Protein AF-A0A383BWG7-F1 (afdb_monomer_lite)

Foldseek 3Di:
DPPPPPPVLVVLCVVCVVPDPDPVVVVCPPDVVLVVLLVVLVVVQVVVCVVVVNDQWQEEEEEQCQLPSNQVSSLVVVHQYEYEHQDVSSQVNNQVVCVVSVRPSYHYDYDDLLVAADPAATLEYEYAQHLLQDPNSLSSLLSNVVSYDVNHDYHYHHAALPPPCCQCQVVPQRDHRLSVDDQVVSQVCSCVVVVDPVVGGDGRHDHPVRVQVSQVVNPHHDD

Organism: NCBI:txid408172

pLDDT: mean 78.3, std 18.27, range [36.09, 98.69]

InterPro domains:
  IPR029063 S-adenosyl-L-methionine-dependent methyltransferase superfamily [G3DSA:3.40.50.150] (54-223)
  IPR029063 S-adenosyl-L-methionine-dependent methyltransferase superfamily [SSF53335] (42-222)

Structure (mmCIF, N/CA/C/O backbone):
data_AF-A0A383BWG7-F1
#
_entry.id   AF-A0A383BWG7-F1
#
loop_
_atom_site.group_PDB
_atom_site.id
_atom_site.type_symbol
_atom_site.label_atom_id
_atom_site.label_alt_id
_atom_site.label_comp_id
_atom_site.label_asym_id
_atom_site.label_entity_id
_atom_site.label_seq_id
_atom_site.pdbx_PDB_ins_code
_atom_site.Cartn_x
_atom_site.Cartn_y
_atom_site.Cartn_z
_atom_site.occupancy
_atom_site.B_iso_or_equiv
_atom_site.auth_seq_id
_atom_site.auth_comp_id
_atom_site.auth_asym_id
_atom_site.auth_atom_id
_atom_site.pdbx_PDB_model_num
ATOM 1 N N . MET A 1 1 ? -2.442 24.719 25.005 1.00 36.09 1 MET A N 1
ATOM 2 C CA . MET A 1 1 ? -1.978 23.341 24.707 1.00 36.09 1 MET A CA 1
ATOM 3 C C . MET A 1 1 ? -1.230 23.304 23.364 1.00 36.09 1 MET A C 1
ATOM 5 O O . MET A 1 1 ? -1.875 23.230 22.333 1.00 36.09 1 MET A O 1
ATOM 9 N N . LYS A 1 2 ? 0.111 23.436 23.339 1.00 37.50 2 LYS A N 1
ATOM 10 C CA . LYS A 1 2 ? 0.937 23.484 22.096 1.00 37.50 2 LYS A CA 1
ATOM 11 C C . LYS A 1 2 ? 2.344 22.842 22.240 1.00 37.50 2 LYS A C 1
ATOM 13 O O . LYS A 1 2 ? 3.263 23.196 21.513 1.00 37.50 2 LYS A O 1
ATOM 18 N N . LYS A 1 3 ? 2.557 21.920 23.194 1.00 39.31 3 LYS A N 1
ATOM 19 C CA . LYS A 1 3 ? 3.911 21.417 23.550 1.00 39.31 3 LYS A CA 1
ATOM 20 C C . LYS A 1 3 ? 4.270 19.987 23.096 1.00 39.31 3 LYS A C 1
ATOM 22 O O . LYS A 1 3 ? 5.421 19.611 23.260 1.00 39.31 3 LYS A O 1
ATOM 27 N N . LYS A 1 4 ? 3.358 19.197 22.508 1.00 43.12 4 LYS A N 1
ATOM 28 C CA . LYS A 1 4 ? 3.627 17.771 22.192 1.00 43.12 4 LYS A CA 1
ATOM 29 C C . LYS A 1 4 ? 4.193 17.471 20.790 1.00 43.12 4 LYS A C 1
ATOM 31 O O . LYS A 1 4 ? 4.730 16.387 20.610 1.00 43.12 4 LYS A O 1
ATOM 36 N N . SER A 1 5 ? 4.148 18.393 19.818 1.00 47.62 5 SER A N 1
ATOM 37 C CA . SER A 1 5 ? 4.574 18.079 18.434 1.00 47.62 5 SER A CA 1
ATOM 38 C C . SER A 1 5 ? 6.096 18.046 18.215 1.00 47.62 5 SER A C 1
ATOM 40 O O . SER A 1 5 ? 6.558 17.436 17.260 1.00 47.62 5 SER A O 1
ATOM 42 N N . LYS A 1 6 ? 6.891 18.674 19.094 1.00 47.81 6 LYS A N 1
ATOM 43 C CA . LYS A 1 6 ? 8.340 18.876 18.882 1.00 47.81 6 LYS A CA 1
ATOM 44 C C . LYS A 1 6 ? 9.227 17.686 19.273 1.00 47.81 6 LYS A C 1
ATOM 46 O O . LYS A 1 6 ? 10.408 17.675 18.941 1.00 47.81 6 LYS A O 1
ATOM 51 N N . THR A 1 7 ? 8.697 16.693 19.985 1.00 53.88 7 THR A N 1
ATOM 52 C CA . THR A 1 7 ? 9.517 15.609 20.556 1.00 53.88 7 THR A CA 1
ATOM 53 C C . THR A 1 7 ? 9.850 14.529 19.527 1.00 53.88 7 THR A C 1
ATOM 55 O O . THR A 1 7 ? 10.981 14.053 19.474 1.00 53.88 7 THR A O 1
ATOM 58 N N . TRP A 1 8 ? 8.903 14.181 18.657 1.00 48.25 8 TRP A N 1
ATOM 59 C CA . TRP A 1 8 ? 9.102 13.132 17.660 1.00 48.25 8 TRP A CA 1
ATOM 60 C C . TRP A 1 8 ? 9.851 13.605 16.436 1.00 48.25 8 TRP A C 1
ATOM 62 O O . TRP A 1 8 ? 10.677 12.857 15.951 1.00 48.25 8 TRP A O 1
ATOM 72 N N . GLU A 1 9 ? 9.665 14.846 15.983 1.00 55.94 9 GLU A N 1
ATOM 73 C CA . GLU A 1 9 ? 10.518 15.425 14.936 1.00 55.94 9 GLU A CA 1
ATOM 74 C C . GLU A 1 9 ? 11.994 15.371 15.337 1.00 55.94 9 GLU A C 1
ATOM 76 O O . GLU A 1 9 ? 12.837 15.036 14.512 1.00 55.94 9 GLU A O 1
ATOM 81 N N . LYS A 1 10 ? 12.292 15.600 16.623 1.00 58.81 10 LYS A N 1
ATOM 82 C CA . LYS A 1 10 ? 13.640 15.476 17.179 1.00 58.81 10 LYS A CA 1
ATOM 83 C C . LYS A 1 10 ? 14.117 14.020 17.239 1.00 58.81 10 LYS A C 1
ATOM 85 O O . LYS A 1 10 ? 15.207 13.738 16.763 1.00 58.81 10 LYS A O 1
ATOM 90 N N . ILE A 1 11 ? 13.301 13.083 17.736 1.00 56.28 11 ILE A N 1
ATOM 91 C CA . ILE A 1 11 ? 13.634 11.639 17.763 1.00 56.28 11 ILE A CA 1
ATOM 92 C C . ILE A 1 11 ? 13.799 11.072 16.345 1.00 56.28 11 ILE A C 1
ATOM 94 O O . ILE A 1 11 ? 14.678 10.253 16.094 1.00 56.28 11 ILE A O 1
ATOM 98 N N . LEU A 1 12 ? 12.965 11.518 15.411 1.00 53.44 12 LEU A N 1
ATOM 99 C CA . LEU A 1 12 ? 12.975 11.164 13.999 1.00 53.44 12 LEU A CA 1
ATOM 100 C C . LEU A 1 12 ? 14.230 11.723 13.338 1.00 53.44 12 LEU A C 1
ATOM 102 O O . LEU A 1 12 ? 14.954 10.964 12.712 1.00 53.44 12 LEU A O 1
ATOM 106 N N . GLN A 1 13 ? 14.556 12.999 13.563 1.00 57.31 13 GLN A N 1
ATOM 107 C CA . GLN A 1 13 ? 15.828 13.580 13.135 1.00 57.31 13 GLN A CA 1
ATOM 108 C C . GLN A 1 13 ? 17.017 12.827 13.737 1.00 57.31 13 GLN A C 1
ATOM 110 O O . GLN A 1 13 ? 17.932 12.489 13.002 1.00 57.31 13 GLN A O 1
ATOM 115 N N . GLU A 1 14 ? 17.008 12.485 15.025 1.00 60.72 14 GLU A N 1
ATOM 116 C CA . GLU A 1 14 ? 18.091 11.742 15.684 1.00 60.72 14 GLU A CA 1
ATOM 117 C C . GLU A 1 14 ? 18.221 10.287 15.201 1.00 60.72 14 GLU A C 1
ATOM 119 O O . GLU A 1 14 ? 19.334 9.766 15.136 1.00 60.72 14 GLU A O 1
ATOM 124 N N . ARG A 1 15 ? 17.118 9.606 14.866 1.00 56.16 15 ARG A N 1
ATOM 125 C CA . ARG A 1 15 ? 17.130 8.238 14.312 1.00 56.16 15 ARG A CA 1
ATOM 126 C C . ARG A 1 15 ? 17.542 8.233 12.839 1.00 56.16 15 ARG A C 1
ATOM 128 O O . ARG A 1 15 ? 18.419 7.455 12.468 1.00 56.16 15 ARG A O 1
ATOM 135 N N . ILE A 1 16 ? 16.997 9.156 12.044 1.00 51.59 16 ILE A N 1
ATOM 136 C CA . ILE A 1 16 ? 17.366 9.388 10.639 1.00 51.59 16 ILE A CA 1
ATOM 137 C C . ILE A 1 16 ? 18.846 9.784 10.540 1.00 51.59 16 ILE A C 1
ATOM 139 O O . ILE A 1 16 ? 19.574 9.220 9.724 1.00 51.59 16 ILE A O 1
ATOM 143 N N . ASN A 1 17 ? 19.326 10.683 11.407 1.00 55.69 17 ASN A N 1
ATOM 144 C CA . ASN A 1 17 ? 20.727 11.119 11.437 1.00 55.69 17 ASN A CA 1
ATOM 145 C C . ASN A 1 17 ? 21.697 10.002 11.834 1.00 55.69 17 ASN A C 1
ATOM 147 O O . ASN A 1 17 ? 22.843 10.037 11.395 1.00 55.69 17 ASN A O 1
ATOM 151 N N . ARG A 1 18 ? 21.258 9.016 12.628 1.00 53.78 18 ARG A N 1
ATOM 152 C CA . ARG A 1 18 ? 22.099 7.882 13.037 1.00 53.78 18 ARG A CA 1
ATOM 153 C C . ARG A 1 18 ? 22.248 6.791 11.971 1.00 53.78 18 ARG A C 1
ATOM 155 O O . ARG A 1 18 ? 23.271 6.121 11.980 1.00 53.78 18 ARG A O 1
ATOM 162 N N . HIS A 1 19 ? 21.279 6.615 11.066 1.00 44.28 19 HIS A N 1
ATOM 163 C CA . HIS A 1 19 ? 21.236 5.432 10.185 1.00 44.28 19 HIS A CA 1
ATOM 164 C C . HIS A 1 19 ? 21.184 5.734 8.680 1.00 44.28 19 HIS A C 1
ATOM 166 O O . HIS A 1 19 ? 21.441 4.842 7.877 1.00 44.28 19 HIS A O 1
ATOM 172 N N . THR A 1 20 ? 20.928 6.980 8.255 1.00 42.34 20 THR A N 1
ATOM 173 C CA . THR A 1 20 ? 20.859 7.316 6.820 1.00 42.34 20 THR A CA 1
ATOM 174 C C . THR A 1 20 ? 21.973 8.270 6.379 1.00 42.34 20 THR A C 1
ATOM 176 O O . THR A 1 20 ? 22.053 9.426 6.795 1.00 42.34 20 THR A O 1
ATOM 179 N N . LYS A 1 21 ? 22.827 7.808 5.451 1.00 40.53 21 LYS A N 1
ATOM 180 C CA . LYS A 1 21 ? 23.795 8.664 4.731 1.00 40.53 21 LYS A CA 1
ATOM 181 C C . LYS A 1 21 ? 23.122 9.600 3.711 1.00 40.53 21 LYS A C 1
ATOM 183 O O . LYS A 1 21 ? 23.771 10.501 3.192 1.00 40.53 21 LYS A O 1
ATOM 188 N N . SER A 1 22 ? 21.827 9.426 3.428 1.00 42.78 22 SER A N 1
ATOM 189 C CA . SER A 1 22 ? 21.125 10.148 2.362 1.00 42.78 22 SER A CA 1
ATOM 190 C C . SER A 1 22 ? 20.367 11.387 2.855 1.00 42.78 22 SER A C 1
ATOM 192 O O . SER A 1 22 ? 19.377 11.311 3.581 1.00 42.78 22 SER A O 1
ATOM 194 N N . THR A 1 23 ? 20.792 12.558 2.386 1.00 42.19 23 THR A N 1
ATOM 195 C CA . THR A 1 23 ? 20.115 13.857 2.549 1.00 42.19 23 THR A CA 1
ATOM 196 C C . THR A 1 23 ? 18.720 13.894 1.891 1.00 42.19 23 THR A C 1
ATOM 198 O O . THR A 1 23 ? 17.884 14.707 2.279 1.00 42.19 23 THR A O 1
ATOM 201 N N . SER A 1 24 ? 18.411 12.985 0.951 1.00 42.81 24 SER A N 1
ATOM 202 C CA . SER A 1 24 ? 17.120 12.961 0.237 1.00 42.81 24 SER A CA 1
ATOM 203 C C . SER A 1 24 ? 15.959 12.425 1.081 1.00 42.81 24 SER A C 1
ATOM 205 O O . SER A 1 24 ? 14.841 12.932 0.975 1.00 42.81 24 SER A O 1
ATOM 207 N N . LEU A 1 25 ? 16.220 11.460 1.970 1.00 48.41 25 LEU A N 1
ATOM 208 C CA . LEU A 1 25 ? 15.235 10.986 2.947 1.00 48.41 25 LEU A CA 1
ATOM 209 C C . LEU A 1 25 ? 14.967 12.064 4.002 1.00 48.41 25 LEU A C 1
ATOM 211 O O . LEU A 1 25 ? 13.820 12.312 4.334 1.00 48.41 25 LEU A O 1
ATOM 215 N N . ARG A 1 26 ? 15.991 12.802 4.446 1.00 49.41 26 ARG A N 1
ATOM 216 C CA . ARG A 1 26 ? 15.825 13.926 5.388 1.00 49.41 26 ARG A CA 1
ATOM 217 C C . ARG A 1 26 ? 14.886 15.023 4.870 1.00 49.41 26 ARG A C 1
ATOM 219 O O . ARG A 1 26 ? 14.034 15.493 5.620 1.00 49.41 26 ARG A O 1
ATOM 226 N N . ASN A 1 27 ? 15.005 15.399 3.596 1.00 44.25 27 ASN A N 1
ATOM 227 C CA . ASN A 1 27 ? 14.209 16.484 3.007 1.00 44.25 27 ASN A CA 1
ATOM 228 C C . ASN A 1 27 ? 12.796 16.046 2.582 1.00 44.25 27 ASN A C 1
ATOM 230 O O . ASN A 1 27 ? 11.865 16.842 2.665 1.00 44.25 27 ASN A O 1
ATOM 234 N N . ARG A 1 28 ? 12.592 14.773 2.207 1.00 49.09 28 ARG A N 1
ATOM 235 C CA . ARG A 1 28 ? 11.256 14.220 1.899 1.00 49.09 28 ARG A CA 1
ATOM 236 C C . ARG A 1 28 ? 10.299 14.193 3.102 1.00 49.09 28 ARG A C 1
ATOM 238 O O . ARG A 1 28 ? 9.105 14.025 2.910 1.00 49.09 28 ARG A O 1
ATOM 245 N N . TYR A 1 29 ? 10.787 14.355 4.331 1.00 52.41 29 TYR A N 1
ATOM 246 C CA . TYR A 1 29 ? 9.986 14.202 5.555 1.00 52.41 29 TYR A CA 1
ATOM 247 C C . TYR A 1 29 ? 9.518 15.524 6.179 1.00 52.41 29 TYR A C 1
ATOM 249 O O . TYR A 1 29 ? 8.689 15.518 7.093 1.00 52.41 29 TYR A O 1
ATOM 257 N N . GLN A 1 30 ? 10.035 16.663 5.715 1.00 52.06 30 GLN A N 1
ATOM 258 C CA . GLN A 1 30 ? 9.688 17.975 6.256 1.00 52.06 30 GLN A CA 1
ATOM 259 C C . GLN A 1 30 ? 8.263 18.365 5.816 1.00 52.06 30 GLN A C 1
ATOM 261 O O . GLN A 1 30 ? 7.995 18.435 4.625 1.00 52.06 30 GLN A O 1
ATOM 266 N N . ALA A 1 31 ? 7.361 18.562 6.788 1.00 49.84 31 ALA A N 1
ATOM 267 C CA . ALA A 1 31 ? 6.016 19.180 6.789 1.00 49.84 31 ALA A CA 1
ATOM 268 C C . ALA A 1 31 ? 5.102 19.141 5.529 1.00 49.84 31 ALA A C 1
ATOM 270 O O . ALA A 1 31 ? 3.929 18.776 5.650 1.00 49.84 31 ALA A O 1
ATOM 271 N N . ASP A 1 32 ? 5.583 19.501 4.340 1.00 48.25 32 ASP A N 1
ATOM 272 C CA . ASP A 1 32 ? 4.817 19.542 3.086 1.00 48.25 32 ASP A CA 1
ATOM 273 C C . ASP A 1 32 ? 4.360 18.158 2.618 1.00 48.25 32 ASP A C 1
ATOM 275 O O . ASP A 1 32 ? 3.233 18.004 2.134 1.00 48.25 32 ASP A O 1
ATOM 279 N N . PHE A 1 33 ? 5.182 17.123 2.823 1.00 51.56 33 PHE A N 1
ATOM 280 C CA . PHE A 1 33 ? 4.788 15.748 2.507 1.00 51.56 33 PHE A CA 1
ATOM 281 C C . PHE A 1 33 ? 3.632 15.258 3.381 1.00 51.56 33 PHE A C 1
ATOM 283 O O . PHE A 1 33 ? 2.772 14.557 2.867 1.00 51.56 33 PHE A O 1
ATOM 290 N N . ARG A 1 34 ? 3.523 15.691 4.649 1.00 58.91 34 ARG A N 1
ATOM 291 C CA . ARG A 1 34 ? 2.389 15.311 5.515 1.00 58.91 34 ARG A CA 1
ATOM 292 C C . ARG A 1 34 ? 1.077 15.908 5.024 1.00 58.91 34 ARG A C 1
ATOM 294 O O . ARG A 1 34 ? 0.076 15.203 4.958 1.00 58.91 34 ARG A O 1
ATOM 301 N N . LYS A 1 35 ? 1.067 17.194 4.645 1.00 63.25 35 LYS A N 1
ATOM 302 C CA . LYS A 1 35 ? -0.141 17.822 4.077 1.00 63.25 35 LYS A CA 1
ATOM 303 C C . LYS A 1 35 ? -0.569 17.108 2.796 1.00 63.25 35 LYS A C 1
ATOM 305 O O . LYS A 1 35 ? -1.742 16.774 2.651 1.00 63.25 35 LYS A O 1
ATOM 310 N N . ARG A 1 36 ? 0.383 16.815 1.903 1.00 66.12 36 ARG A N 1
ATOM 311 C CA . ARG A 1 36 ? 0.114 16.058 0.670 1.00 66.12 36 ARG A CA 1
ATOM 312 C C . ARG A 1 36 ? -0.331 14.624 0.954 1.00 66.12 36 ARG A C 1
ATOM 314 O O . ARG A 1 36 ? -1.252 14.157 0.300 1.00 66.12 36 ARG A O 1
ATOM 321 N N . GLY A 1 37 ? 0.270 13.954 1.933 1.00 72.06 37 GLY A N 1
ATOM 322 C CA . GLY A 1 37 ? -0.050 12.587 2.336 1.00 72.06 37 GLY A CA 1
ATOM 323 C C . GLY A 1 37 ? -1.458 12.460 2.910 1.00 72.06 37 GLY A C 1
ATOM 324 O O . GLY A 1 37 ? -2.196 11.573 2.502 1.00 72.06 37 GLY A O 1
ATOM 325 N N . VAL A 1 38 ? -1.878 13.395 3.768 1.00 73.50 38 VAL A N 1
ATOM 326 C CA . VAL A 1 38 ? -3.254 13.452 4.296 1.00 73.50 38 VAL A CA 1
ATOM 327 C C . VAL A 1 38 ? -4.265 13.688 3.173 1.00 73.50 38 VAL A C 1
ATOM 329 O O . VAL A 1 38 ? -5.283 13.002 3.107 1.00 73.50 38 VAL A O 1
ATOM 332 N N . VAL A 1 39 ? -3.977 14.617 2.255 1.00 83.62 39 VAL A N 1
ATOM 333 C CA . VAL A 1 39 ? -4.838 14.863 1.086 1.00 83.62 39 VAL A CA 1
ATOM 334 C C . VAL A 1 39 ? -4.890 13.632 0.174 1.00 83.62 39 VAL A C 1
ATOM 336 O O . VAL A 1 39 ? -5.976 13.248 -0.251 1.00 83.62 39 VAL A O 1
ATOM 339 N N . LYS A 1 40 ? -3.752 12.973 -0.082 1.00 85.12 40 LYS A N 1
ATOM 340 C CA . LYS A 1 40 ? -3.680 11.725 -0.861 1.00 85.12 40 LYS A CA 1
ATOM 341 C C . LYS A 1 40 ? -4.500 10.623 -0.188 1.00 85.12 40 LYS A C 1
ATOM 343 O O . LYS A 1 40 ? -5.305 9.993 -0.862 1.00 85.12 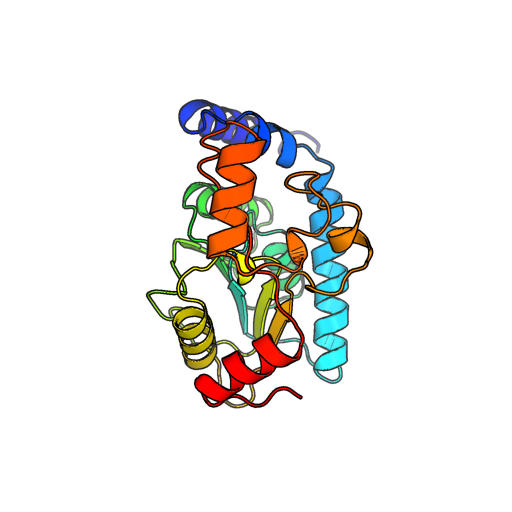40 LYS A O 1
ATOM 348 N N . GLY A 1 41 ? -4.357 10.447 1.127 1.00 85.94 41 GLY A N 1
ATOM 349 C CA . GLY A 1 41 ? -5.134 9.503 1.931 1.00 85.94 41 GLY A CA 1
ATOM 350 C C . GLY A 1 41 ? -6.635 9.728 1.795 1.00 85.94 41 GLY A C 1
ATOM 351 O O . GLY A 1 41 ? -7.354 8.790 1.464 1.00 85.94 41 GLY A O 1
ATOM 352 N N . LYS A 1 42 ? -7.090 10.980 1.929 1.00 90.44 42 LYS A N 1
ATOM 353 C CA . LYS A 1 42 ? -8.494 11.347 1.710 1.00 90.44 42 LYS A CA 1
ATOM 354 C C . LYS A 1 42 ? -8.972 11.022 0.296 1.00 90.44 42 LYS A C 1
ATOM 356 O O . LYS A 1 42 ? -9.974 10.341 0.134 1.00 90.44 42 LYS A O 1
ATOM 361 N N . LEU A 1 43 ? -8.257 11.491 -0.726 1.00 90.50 43 LEU A N 1
ATOM 362 C CA . LEU A 1 43 ? -8.663 11.306 -2.123 1.00 90.50 43 LEU A CA 1
ATOM 363 C C . LEU A 1 43 ? -8.719 9.827 -2.517 1.00 90.50 43 LEU A C 1
ATOM 365 O O . LEU A 1 43 ? -9.631 9.411 -3.231 1.00 90.50 43 LEU A O 1
ATOM 369 N N . LEU A 1 44 ? -7.749 9.035 -2.058 1.00 91.19 44 LEU A N 1
ATOM 370 C CA . LEU A 1 44 ? -7.741 7.597 -2.293 1.00 91.19 44 LEU A CA 1
ATOM 371 C C . LEU A 1 44 ? -8.875 6.916 -1.532 1.00 91.19 44 LEU A C 1
ATOM 373 O O . LEU A 1 44 ? -9.575 6.109 -2.130 1.00 91.19 44 LEU A O 1
ATOM 377 N N . TYR A 1 45 ? -9.115 7.278 -0.273 1.00 91.62 45 TYR A N 1
ATOM 378 C CA . TYR A 1 45 ? -10.244 6.763 0.498 1.00 91.62 45 TYR A CA 1
ATOM 379 C C . TYR A 1 45 ? -11.590 7.039 -0.190 1.00 91.62 45 TYR A C 1
ATOM 381 O O . TYR A 1 45 ? -12.371 6.112 -0.399 1.00 91.62 45 TYR A O 1
ATOM 389 N N . ASP A 1 46 ? -11.827 8.281 -0.621 1.00 91.25 46 ASP A N 1
ATOM 390 C CA . ASP A 1 46 ? -13.053 8.683 -1.322 1.00 91.25 46 ASP A CA 1
ATOM 391 C C . ASP A 1 46 ? -13.219 7.896 -2.634 1.00 91.25 46 ASP A C 1
ATOM 393 O O . ASP A 1 46 ? -14.308 7.415 -2.960 1.00 91.25 46 ASP A O 1
ATOM 397 N N . ARG A 1 47 ? -12.122 7.707 -3.383 1.00 90.12 47 ARG A N 1
ATOM 398 C CA . ARG A 1 47 ? -12.118 6.913 -4.618 1.00 90.12 47 ARG A CA 1
ATOM 399 C C . ARG A 1 47 ? -12.426 5.443 -4.353 1.00 90.12 47 ARG A C 1
ATOM 401 O O . ARG A 1 47 ? -13.210 4.860 -5.095 1.00 90.12 47 ARG A O 1
ATOM 408 N N . VAL A 1 48 ? -11.839 4.862 -3.310 1.00 87.44 48 VAL A N 1
ATOM 409 C CA . VAL A 1 48 ? -12.081 3.474 -2.904 1.00 87.44 48 VAL A CA 1
ATOM 410 C C . VAL A 1 48 ? -13.537 3.279 -2.521 1.00 87.44 48 VAL A C 1
ATOM 412 O O . VAL A 1 48 ? -14.191 2.422 -3.104 1.00 87.44 48 VAL A O 1
ATOM 415 N N . CYS A 1 49 ? -14.078 4.119 -1.637 1.00 89.06 49 CYS A N 1
ATOM 416 C CA . CYS A 1 49 ? -15.482 4.034 -1.240 1.00 89.06 49 CYS A CA 1
ATOM 417 C C . CYS A 1 49 ? -16.402 4.136 -2.461 1.00 89.06 49 CYS A C 1
ATOM 419 O O . CYS A 1 49 ? -17.324 3.341 -2.603 1.00 89.06 49 CYS A O 1
ATOM 421 N N . LYS A 1 50 ? -16.119 5.050 -3.400 1.00 89.12 50 LYS A N 1
ATOM 422 C CA . LYS A 1 50 ? -16.889 5.167 -4.646 1.00 89.12 50 LYS A CA 1
ATOM 423 C C . LYS A 1 50 ? -16.809 3.904 -5.511 1.00 89.12 50 LYS A C 1
ATOM 425 O O . LYS A 1 50 ? -17.832 3.463 -6.025 1.00 89.12 50 LYS A O 1
ATOM 430 N N . CYS A 1 51 ? -15.619 3.325 -5.678 1.00 84.25 51 CYS A N 1
ATOM 431 C CA . CYS A 1 51 ? -15.427 2.086 -6.438 1.00 84.25 51 CYS A CA 1
ATOM 432 C C . CYS A 1 51 ? -16.119 0.879 -5.786 1.00 84.25 51 CYS A C 1
ATOM 434 O O . CYS A 1 51 ? -16.553 -0.017 -6.499 1.00 84.25 51 CYS A O 1
ATOM 436 N N . LEU A 1 52 ? -16.261 0.882 -4.460 1.00 85.75 52 LEU A N 1
ATOM 437 C CA . LEU A 1 52 ? -16.945 -0.157 -3.688 1.00 85.75 52 LEU A CA 1
ATOM 438 C C . LEU A 1 52 ? -18.446 0.129 -3.484 1.00 85.75 52 LEU A C 1
ATOM 440 O O . LEU A 1 52 ? -19.057 -0.416 -2.570 1.00 85.75 52 LEU A O 1
ATOM 444 N N . GLY A 1 53 ? -19.058 1.011 -4.285 1.00 87.69 53 GLY A N 1
ATOM 445 C CA . GLY A 1 53 ? -20.496 1.302 -4.190 1.00 87.69 53 GLY A CA 1
ATOM 446 C C . GLY A 1 53 ? -20.913 2.016 -2.897 1.00 87.69 53 GLY A C 1
ATOM 447 O O . GLY A 1 53 ? -22.036 1.853 -2.433 1.00 87.69 53 GLY A O 1
ATOM 448 N N . GLY A 1 54 ? -20.008 2.789 -2.295 1.00 85.62 54 GLY A N 1
ATOM 449 C CA . GLY A 1 54 ? -20.209 3.484 -1.021 1.00 85.62 54 GLY A CA 1
ATOM 450 C C . GLY A 1 54 ? -19.851 2.653 0.212 1.00 85.62 54 GLY A C 1
ATOM 451 O O . GLY A 1 54 ? -19.943 3.163 1.327 1.00 85.62 54 GLY A O 1
ATOM 452 N N . VAL A 1 55 ? -19.422 1.399 0.038 1.00 85.62 55 VAL A N 1
ATOM 453 C CA . VAL A 1 55 ? -19.037 0.527 1.152 1.00 85.62 55 VAL A CA 1
ATOM 454 C C . VAL A 1 55 ? -17.654 0.905 1.680 1.00 85.62 55 VAL A C 1
ATOM 456 O O . VAL A 1 55 ? -16.679 0.990 0.932 1.00 85.62 55 VAL A O 1
ATOM 459 N N . ILE A 1 56 ? -17.570 1.097 2.998 1.00 89.62 56 ILE A N 1
ATOM 460 C CA . ILE A 1 56 ? -16.308 1.296 3.711 1.00 89.62 56 ILE A CA 1
ATOM 461 C C . ILE A 1 56 ? -15.669 -0.081 3.950 1.00 89.62 56 ILE A C 1
ATOM 463 O O . ILE A 1 56 ? -16.336 -0.969 4.494 1.00 89.62 56 ILE A O 1
ATOM 467 N N . PRO A 1 57 ? -14.396 -0.294 3.568 1.00 90.50 57 PRO A N 1
ATOM 468 C CA . PRO A 1 57 ? -13.716 -1.554 3.842 1.00 90.50 57 PRO A CA 1
ATOM 469 C C . PRO A 1 57 ? -13.574 -1.776 5.352 1.00 90.50 57 PRO A C 1
ATOM 471 O O . PRO A 1 57 ? -13.310 -0.839 6.099 1.00 90.50 57 PRO A O 1
ATOM 474 N N . LYS A 1 58 ? -13.729 -3.023 5.807 1.00 93.44 58 LYS A N 1
ATOM 475 C CA . LYS A 1 58 ? -13.607 -3.374 7.233 1.00 93.44 58 LYS A CA 1
ATOM 476 C C . LYS A 1 58 ? -12.149 -3.551 7.640 1.00 93.44 58 LYS A C 1
ATOM 478 O O . LYS A 1 58 ? -11.714 -2.995 8.644 1.00 93.44 58 LYS A O 1
ATOM 483 N N . GLU A 1 59 ? -11.403 -4.304 6.836 1.00 97.25 59 GLU A N 1
ATOM 484 C CA . GLU A 1 59 ? -9.974 -4.550 7.014 1.00 97.25 59 GLU A CA 1
ATOM 485 C C . GLU A 1 59 ? -9.201 -4.090 5.787 1.00 97.25 59 GLU A C 1
ATOM 487 O O . GLU A 1 59 ? -9.506 -4.501 4.658 1.00 97.25 59 GLU A O 1
ATOM 492 N N . PHE A 1 60 ? -8.183 -3.276 6.038 1.00 97.69 60 PHE A N 1
ATOM 493 C CA . PHE A 1 60 ? -7.359 -2.619 5.042 1.00 97.69 60 PHE A CA 1
ATOM 494 C C . PHE A 1 60 ? -5.885 -3.000 5.194 1.00 97.69 60 PHE A C 1
ATOM 496 O O . PHE A 1 60 ? -5.333 -2.964 6.295 1.00 97.69 60 PHE A O 1
ATOM 503 N N . LEU A 1 61 ? -5.247 -3.339 4.075 1.00 98.50 61 LEU A N 1
ATOM 504 C CA . LEU A 1 61 ? -3.801 -3.508 3.966 1.00 98.50 61 LEU A CA 1
ATOM 505 C C . LEU A 1 61 ? -3.228 -2.483 2.985 1.00 98.50 61 LEU A C 1
ATOM 507 O O . LEU A 1 61 ? -3.633 -2.451 1.824 1.00 98.50 61 LEU A O 1
ATOM 511 N N . GLU A 1 62 ? -2.239 -1.710 3.420 1.00 98.12 62 GLU A N 1
ATOM 512 C CA . GLU A 1 62 ? -1.412 -0.884 2.537 1.00 98.12 62 GLU A CA 1
ATOM 513 C C . GLU A 1 62 ? -0.039 -1.538 2.343 1.00 98.12 62 GLU A C 1
ATOM 515 O O . GLU A 1 62 ? 0.688 -1.773 3.310 1.00 98.12 62 GLU A O 1
ATOM 520 N N . VAL A 1 63 ? 0.316 -1.824 1.092 1.00 97.94 63 VAL A N 1
ATOM 521 C CA . VAL A 1 63 ? 1.601 -2.401 0.685 1.00 97.94 63 VAL A CA 1
ATOM 522 C C . VAL A 1 63 ? 2.551 -1.290 0.251 1.00 97.94 63 VAL A C 1
ATOM 524 O O . VAL A 1 63 ? 2.233 -0.538 -0.667 1.00 97.94 63 VAL A O 1
ATOM 527 N N . GLY A 1 64 ? 3.716 -1.209 0.899 1.00 94.75 64 GLY A N 1
ATOM 528 C CA . GLY A 1 64 ? 4.660 -0.098 0.747 1.00 94.75 64 GLY A CA 1
ATOM 529 C C . GLY A 1 64 ? 4.118 1.185 1.376 1.00 94.75 64 GLY A C 1
ATOM 530 O O . GLY A 1 64 ? 4.040 2.227 0.730 1.00 94.75 64 GLY A O 1
ATOM 531 N N . CYS A 1 65 ? 3.682 1.093 2.635 1.00 93.75 65 CYS A N 1
ATOM 532 C CA . CYS A 1 65 ? 2.962 2.166 3.321 1.00 93.75 65 CYS A CA 1
ATOM 533 C C . CYS A 1 65 ? 3.816 3.403 3.647 1.00 93.75 65 CYS A C 1
ATOM 535 O O . CYS A 1 65 ? 3.285 4.425 4.102 1.00 93.75 65 CYS A O 1
ATOM 537 N N . GLY A 1 66 ? 5.143 3.326 3.493 1.00 89.00 66 GLY A N 1
ATOM 538 C CA . GLY A 1 66 ? 6.047 4.391 3.893 1.00 89.00 66 GLY A CA 1
ATOM 539 C C . GLY A 1 66 ? 5.830 4.768 5.360 1.00 89.00 66 GLY A C 1
ATOM 540 O O . GLY A 1 66 ? 5.757 3.921 6.246 1.00 89.00 66 GLY A O 1
ATOM 541 N N . ILE A 1 67 ? 5.659 6.065 5.620 1.00 86.50 67 ILE A N 1
ATOM 542 C CA . ILE A 1 67 ? 5.388 6.590 6.968 1.00 86.50 67 ILE A CA 1
ATOM 543 C C . ILE A 1 67 ? 3.915 6.527 7.388 1.00 86.50 67 ILE A C 1
ATOM 545 O O . ILE A 1 67 ? 3.564 7.082 8.433 1.00 86.50 67 ILE A O 1
ATOM 549 N N . GLY A 1 68 ? 3.044 5.927 6.573 1.00 91.81 68 GLY A N 1
ATOM 550 C CA . GLY A 1 68 ? 1.672 5.602 6.945 1.00 91.81 68 GLY A CA 1
ATOM 551 C C . GLY A 1 68 ? 0.643 6.721 6.812 1.00 91.81 68 GLY A C 1
ATOM 552 O O . GLY A 1 68 ? -0.322 6.729 7.568 1.00 91.81 68 GLY A O 1
ATOM 553 N N . ASP A 1 69 ? 0.815 7.682 5.898 1.00 90.62 69 ASP A N 1
ATOM 554 C CA . ASP A 1 69 ? -0.169 8.764 5.715 1.00 90.62 69 ASP A CA 1
ATOM 555 C C . ASP A 1 69 ? -1.559 8.248 5.300 1.00 90.62 69 ASP A C 1
ATOM 557 O O . ASP A 1 69 ? -2.569 8.693 5.849 1.00 90.62 69 ASP A O 1
ATOM 561 N N . ILE A 1 70 ? -1.608 7.288 4.371 1.00 93.38 70 ILE A N 1
ATOM 562 C CA . ILE A 1 70 ? -2.855 6.663 3.910 1.00 93.38 70 ILE A CA 1
ATOM 563 C C . ILE A 1 70 ? -3.403 5.746 5.009 1.00 93.38 70 ILE A C 1
ATOM 565 O O . ILE A 1 70 ? -4.557 5.909 5.406 1.00 93.38 70 ILE A O 1
ATOM 569 N N . CYS A 1 71 ? -2.569 4.870 5.580 1.00 96.12 71 CYS A N 1
ATOM 570 C CA . CYS A 1 71 ? -2.913 4.060 6.752 1.00 96.12 71 CYS A CA 1
ATOM 571 C C . CYS A 1 71 ? -3.581 4.855 7.890 1.00 96.12 71 CYS A C 1
ATOM 573 O O . CYS A 1 71 ? -4.629 4.460 8.398 1.00 96.12 71 CYS A O 1
ATOM 575 N N . ILE A 1 72 ? -2.996 5.989 8.292 1.00 95.12 72 ILE A N 1
ATOM 576 C CA . ILE A 1 72 ? -3.540 6.846 9.357 1.00 95.12 72 ILE A CA 1
ATOM 577 C C . ILE A 1 72 ? -4.903 7.409 8.959 1.00 95.12 72 ILE A C 1
ATOM 579 O O . ILE A 1 72 ? -5.794 7.485 9.805 1.00 95.12 72 ILE A O 1
ATOM 583 N N . TRP A 1 73 ? -5.084 7.798 7.694 1.00 95.19 73 TRP A N 1
ATOM 584 C CA . TRP A 1 73 ? -6.377 8.281 7.218 1.00 95.19 73 TRP A CA 1
ATOM 585 C C . TRP A 1 73 ? -7.457 7.201 7.324 1.00 95.19 73 TRP A C 1
ATOM 587 O O . TRP A 1 73 ? -8.496 7.457 7.928 1.00 95.19 73 TRP A O 1
ATOM 597 N N . PHE A 1 74 ? -7.200 5.997 6.803 1.00 96.00 74 PHE A N 1
ATOM 598 C CA . PHE A 1 74 ? -8.136 4.867 6.865 1.00 96.00 74 PHE A CA 1
ATOM 599 C C . PHE A 1 74 ? -8.470 4.482 8.310 1.00 96.00 74 PHE A C 1
ATOM 601 O O . PHE A 1 74 ? -9.642 4.342 8.661 1.00 96.00 74 PHE A O 1
ATOM 608 N N . ALA A 1 75 ? -7.464 4.414 9.181 1.00 97.00 75 ALA A N 1
ATOM 609 C CA . ALA A 1 75 ? -7.674 4.126 10.592 1.00 97.00 75 ALA A CA 1
ATOM 610 C C . ALA A 1 75 ? -8.537 5.192 11.291 1.00 97.00 75 ALA A C 1
ATOM 612 O O . ALA A 1 75 ? -9.403 4.842 12.092 1.00 97.00 75 ALA A O 1
ATOM 613 N N . LYS A 1 76 ? -8.381 6.480 10.949 1.00 95.25 76 LYS A N 1
ATOM 614 C CA . LYS A 1 76 ? -9.250 7.563 11.451 1.00 95.25 76 LYS A CA 1
ATOM 615 C C . LYS A 1 76 ? -10.710 7.438 11.001 1.00 95.25 76 LYS A C 1
ATOM 617 O O . LYS A 1 76 ? -11.575 7.997 11.664 1.00 95.25 76 LYS A O 1
ATOM 622 N N . GLN A 1 77 ? -10.986 6.703 9.922 1.00 95.00 77 GLN A N 1
ATOM 623 C CA . GLN A 1 77 ? -12.349 6.372 9.482 1.00 95.00 77 GLN A CA 1
ATOM 624 C C . GLN A 1 77 ? -12.906 5.100 10.150 1.00 95.00 77 GLN A C 1
ATOM 626 O O . GLN A 1 77 ? -13.998 4.658 9.809 1.00 95.00 77 GLN A O 1
ATOM 631 N N . GLY A 1 78 ? -12.175 4.498 11.097 1.00 95.62 78 GLY A N 1
ATOM 632 C CA . GLY A 1 78 ? -12.607 3.306 11.835 1.00 95.62 78 GLY A CA 1
ATOM 633 C C . GLY A 1 78 ? -12.243 1.972 11.178 1.00 95.62 78 GLY A C 1
ATOM 634 O O . GLY A 1 78 ? -12.675 0.928 11.656 1.00 95.62 78 GLY A O 1
ATOM 635 N N . VAL A 1 79 ? -11.433 1.979 10.116 1.00 96.88 79 VAL A N 1
ATOM 636 C CA . VAL A 1 79 ? -11.015 0.762 9.397 1.00 96.88 79 VAL A CA 1
ATOM 637 C C . VAL A 1 79 ? -9.885 0.041 10.147 1.00 96.88 79 VAL A C 1
ATOM 639 O O . VAL A 1 79 ? -8.919 0.694 10.547 1.00 96.88 79 VAL A O 1
ATOM 642 N N . ASP A 1 80 ? -9.953 -1.287 10.321 1.00 98.19 80 ASP A N 1
ATOM 643 C CA . ASP A 1 80 ? -8.833 -2.081 10.869 1.00 98.19 80 ASP A CA 1
ATOM 644 C C . ASP A 1 80 ? -7.701 -2.137 9.842 1.00 98.19 80 ASP A C 1
ATOM 646 O O . ASP A 1 80 ? -7.825 -2.756 8.786 1.00 98.19 80 ASP A O 1
ATOM 650 N N . THR A 1 81 ? -6.606 -1.443 10.129 1.00 98.50 81 THR A N 1
ATOM 651 C CA . THR A 1 81 ? -5.582 -1.112 9.143 1.00 98.50 81 THR A CA 1
ATOM 652 C C . THR A 1 81 ? -4.237 -1.731 9.495 1.00 98.50 81 THR A C 1
ATOM 654 O O . THR A 1 81 ? -3.718 -1.548 10.597 1.00 98.50 81 THR A O 1
ATOM 657 N N . LEU A 1 82 ? -3.615 -2.393 8.520 1.00 98.69 82 LEU A N 1
ATOM 658 C CA . LEU A 1 82 ? -2.207 -2.769 8.557 1.00 98.69 82 LEU A CA 1
ATOM 659 C C . LEU A 1 82 ? -1.447 -2.064 7.427 1.00 98.69 82 LEU A C 1
ATOM 661 O O . LEU A 1 82 ? -1.795 -2.213 6.261 1.00 98.69 82 LEU A O 1
ATOM 665 N N . GLY A 1 83 ? -0.374 -1.354 7.765 1.00 98.44 83 GLY A N 1
ATOM 666 C CA . GLY A 1 83 ? 0.633 -0.920 6.798 1.00 98.44 83 GLY A CA 1
ATOM 667 C C . GLY A 1 83 ? 1.828 -1.866 6.804 1.00 98.44 83 GLY A C 1
ATOM 668 O O . GLY A 1 83 ? 2.348 -2.185 7.876 1.00 98.44 83 GLY A O 1
ATOM 669 N N . ILE A 1 84 ? 2.272 -2.311 5.631 1.00 98.50 84 ILE A N 1
ATOM 670 C CA . ILE A 1 84 ? 3.522 -3.061 5.485 1.00 98.50 84 ILE A CA 1
ATOM 671 C C . ILE A 1 84 ? 4.525 -2.307 4.621 1.00 98.50 84 ILE A C 1
ATOM 673 O O . ILE A 1 84 ? 4.153 -1.664 3.640 1.00 98.50 84 ILE A O 1
ATOM 677 N N . ASP A 1 85 ? 5.803 -2.415 4.962 1.00 95.62 85 ASP A N 1
ATOM 678 C CA . ASP A 1 85 ? 6.899 -1.882 4.155 1.00 95.62 85 ASP A CA 1
ATOM 679 C C . ASP A 1 85 ? 8.143 -2.768 4.306 1.00 95.62 85 ASP A C 1
ATOM 681 O O . ASP A 1 85 ? 8.305 -3.435 5.330 1.00 95.62 85 ASP A O 1
ATOM 685 N N . ILE A 1 86 ? 9.018 -2.776 3.299 1.00 91.12 86 ILE A N 1
ATOM 686 C CA . ILE A 1 86 ? 10.307 -3.486 3.336 1.00 91.12 86 ILE A CA 1
ATOM 687 C C . ILE A 1 86 ? 11.380 -2.679 4.085 1.00 91.12 86 ILE A C 1
ATOM 689 O O . ILE A 1 86 ? 12.418 -3.212 4.463 1.00 91.12 86 ILE A O 1
ATOM 693 N N . VAL A 1 87 ? 11.151 -1.383 4.312 1.00 83.44 87 VAL A N 1
ATOM 694 C CA . VAL A 1 87 ? 12.082 -0.509 5.030 1.00 83.44 87 VAL A CA 1
ATOM 695 C C . VAL A 1 87 ? 11.680 -0.432 6.506 1.00 83.44 87 VAL A C 1
ATOM 697 O O . VAL A 1 87 ? 10.702 0.219 6.873 1.00 83.44 87 VAL A O 1
ATOM 700 N N . GLN A 1 88 ? 12.442 -1.076 7.392 1.00 88.25 88 GLN A N 1
ATOM 701 C CA . GLN A 1 88 ? 12.143 -1.113 8.833 1.00 88.25 88 GLN A CA 1
ATOM 702 C C . GLN A 1 88 ? 12.018 0.293 9.450 1.00 88.25 88 GLN A C 1
ATOM 704 O O . GLN A 1 88 ? 11.173 0.532 10.313 1.00 88.25 88 GLN A O 1
ATOM 709 N N . GLU A 1 89 ? 12.815 1.257 8.993 1.00 81.94 89 GLU A N 1
ATOM 710 C CA . GLU A 1 89 ? 12.821 2.615 9.529 1.00 81.94 89 GLU A CA 1
ATOM 711 C C . GLU A 1 89 ? 11.485 3.334 9.315 1.00 81.94 89 GLU A C 1
ATOM 713 O O . GLU A 1 89 ? 11.049 4.086 10.188 1.00 81.94 89 GLU A O 1
ATOM 718 N N . VAL A 1 90 ? 10.810 3.116 8.180 1.00 81.94 90 VAL A N 1
ATOM 719 C CA . VAL A 1 90 ? 9.525 3.781 7.908 1.00 81.94 90 VAL A CA 1
ATOM 720 C C . VAL A 1 90 ? 8.385 3.127 8.690 1.00 81.94 90 VAL A C 1
ATOM 722 O O . VAL A 1 90 ? 7.506 3.833 9.187 1.00 81.94 90 VAL A O 1
ATOM 725 N N . VAL A 1 91 ? 8.473 1.812 8.918 1.00 92.31 91 VAL A N 1
ATOM 726 C CA . VAL A 1 91 ? 7.580 1.049 9.809 1.00 92.31 91 VAL A CA 1
ATOM 727 C C . VAL A 1 91 ? 7.675 1.555 11.246 1.00 92.31 91 VAL A C 1
ATOM 729 O O . VAL A 1 91 ? 6.651 1.795 11.894 1.00 92.31 91 VAL A O 1
ATOM 732 N N . ASP A 1 92 ? 8.892 1.767 11.748 1.00 86.81 92 ASP A N 1
ATOM 733 C CA . ASP A 1 92 ? 9.117 2.327 13.079 1.00 86.81 92 ASP A CA 1
ATOM 734 C C . ASP A 1 92 ? 8.460 3.703 13.208 1.00 86.81 92 ASP A C 1
ATOM 736 O O . ASP A 1 92 ? 7.752 3.971 14.180 1.00 86.81 92 ASP A O 1
ATOM 740 N N . ILE A 1 93 ? 8.642 4.566 12.206 1.00 84.62 93 ILE A N 1
ATOM 741 C CA . ILE A 1 93 ? 8.041 5.902 12.165 1.00 84.62 93 ILE A CA 1
ATOM 742 C C . ILE A 1 93 ? 6.510 5.814 12.141 1.00 84.62 93 ILE A C 1
ATOM 744 O O . ILE A 1 93 ? 5.853 6.530 12.900 1.00 84.62 93 ILE A O 1
ATOM 748 N N . GLY A 1 94 ? 5.931 4.920 11.336 1.00 90.06 94 GLY A N 1
ATOM 749 C CA . GLY A 1 94 ? 4.489 4.667 11.314 1.00 90.06 94 GLY A CA 1
ATOM 750 C C . GLY A 1 94 ? 3.952 4.264 12.692 1.00 90.06 94 GLY A C 1
ATOM 751 O O . GLY A 1 94 ? 2.976 4.840 13.178 1.00 90.06 94 GLY A O 1
ATOM 752 N N . ASN A 1 95 ? 4.635 3.347 13.384 1.00 93.69 95 ASN A N 1
ATOM 753 C CA . ASN A 1 95 ? 4.257 2.906 14.730 1.00 93.69 95 ASN A CA 1
ATOM 754 C C . ASN A 1 95 ? 4.340 4.024 15.783 1.00 93.69 95 ASN A C 1
ATOM 756 O O . ASN A 1 95 ? 3.535 4.051 16.717 1.00 93.69 95 ASN A O 1
ATOM 760 N N . LEU A 1 96 ? 5.275 4.967 15.643 1.00 88.25 96 LEU A N 1
ATOM 761 C CA . LEU A 1 96 ? 5.328 6.160 16.495 1.00 88.25 96 LEU A CA 1
ATOM 762 C C . LEU A 1 96 ? 4.130 7.080 16.238 1.00 88.25 96 LEU A C 1
ATOM 764 O O . LEU A 1 96 ? 3.431 7.462 17.178 1.00 88.25 96 LEU A O 1
ATOM 768 N N . ARG A 1 97 ? 3.821 7.344 14.965 1.00 88.19 97 ARG A N 1
ATOM 769 C CA . ARG A 1 97 ? 2.679 8.180 14.565 1.00 88.19 97 ARG A CA 1
ATOM 770 C C . ARG A 1 97 ? 1.339 7.595 15.004 1.00 88.19 97 ARG A C 1
ATOM 772 O O . ARG A 1 97 ? 0.492 8.332 15.497 1.00 88.19 97 ARG A O 1
ATOM 779 N N . LYS A 1 98 ? 1.160 6.275 14.892 1.00 93.62 98 LYS A N 1
ATOM 780 C CA . LYS A 1 98 ? -0.006 5.557 15.434 1.00 93.62 98 LYS A CA 1
ATOM 781 C C . LYS A 1 98 ? -0.240 5.909 16.908 1.00 93.62 98 LYS A C 1
ATOM 783 O O . LYS A 1 98 ? -1.368 6.210 17.291 1.00 93.62 98 LYS A O 1
ATOM 788 N N . LYS A 1 99 ? 0.818 5.863 17.731 1.00 92.81 99 LYS A N 1
ATOM 789 C CA . LYS A 1 99 ? 0.742 6.164 19.172 1.00 92.81 99 LYS A CA 1
ATOM 790 C C . LYS A 1 99 ? 0.393 7.629 19.428 1.00 92.81 99 LYS A C 1
ATOM 792 O O . LYS A 1 99 ? -0.403 7.906 20.317 1.00 92.81 99 LYS A O 1
ATOM 797 N N . GLU A 1 100 ? 0.959 8.556 18.657 1.00 87.81 100 GLU A N 1
ATOM 798 C CA . GLU A 1 100 ? 0.639 9.989 18.756 1.00 87.81 100 GLU A CA 1
ATOM 799 C C . GLU A 1 100 ? -0.836 10.280 18.461 1.00 87.81 100 GLU A C 1
ATOM 801 O O . GLU A 1 100 ? -1.468 11.060 19.170 1.00 87.81 100 GLU A O 1
ATOM 806 N N . GLU A 1 101 ? -1.383 9.626 17.438 1.00 91.25 101 GLU A N 1
ATOM 807 C CA . GLU A 1 101 ? -2.776 9.770 17.003 1.00 91.25 101 GLU A CA 1
ATOM 808 C C . GLU A 1 101 ? -3.749 8.915 17.837 1.00 91.25 101 GLU A C 1
ATOM 810 O O . GLU A 1 101 ? -4.957 8.992 17.637 1.00 91.25 101 GLU A O 1
ATOM 815 N N . SER A 1 102 ? -3.243 8.114 18.786 1.00 96.31 102 SER A N 1
ATOM 816 C CA . SER A 1 102 ? -4.033 7.210 19.640 1.00 96.31 102 SER A CA 1
ATOM 817 C C . SER A 1 102 ? -4.912 6.221 18.850 1.00 96.31 102 SER A C 1
ATOM 819 O O . SER A 1 102 ? -6.035 5.914 19.245 1.00 96.31 102 SER A O 1
ATOM 821 N N . LEU A 1 103 ? -4.399 5.710 17.725 1.00 97.00 103 LEU A N 1
ATOM 822 C CA . LEU A 1 103 ? -5.129 4.813 16.820 1.00 97.00 103 LEU A CA 1
ATOM 823 C C . LEU A 1 103 ? -4.881 3.342 17.177 1.00 97.00 103 LEU A C 1
ATOM 825 O O . LEU A 1 103 ? -3.866 2.763 16.795 1.00 97.00 103 LEU A O 1
ATOM 829 N N . ASN A 1 104 ? -5.807 2.716 17.904 1.00 97.38 104 ASN A N 1
ATOM 830 C CA . ASN A 1 104 ? -5.672 1.313 18.329 1.00 97.38 104 ASN A CA 1
ATOM 831 C C . ASN A 1 104 ? -5.953 0.300 17.203 1.00 97.38 104 ASN A C 1
ATOM 833 O O . ASN A 1 104 ? -5.435 -0.812 17.241 1.00 97.38 104 ASN A O 1
ATOM 837 N N . ASN A 1 105 ? -6.717 0.706 16.189 1.00 97.94 105 ASN A N 1
ATOM 838 C CA . ASN A 1 105 ? -7.098 -0.065 14.999 1.00 97.94 105 ASN A CA 1
ATOM 839 C C . ASN A 1 105 ? -6.093 0.045 13.836 1.00 97.94 105 ASN A C 1
ATOM 841 O O . ASN A 1 105 ? -6.426 -0.267 12.700 1.00 97.94 105 ASN A O 1
ATOM 845 N N . LEU A 1 106 ? -4.886 0.546 14.089 1.00 98.44 106 LEU A N 1
ATOM 846 C CA . LEU A 1 106 ? -3.827 0.678 13.091 1.00 98.44 106 LEU A CA 1
ATOM 847 C C . LEU A 1 106 ? -2.620 -0.131 13.539 1.00 98.44 106 LEU A C 1
ATOM 849 O O . LEU A 1 106 ? -2.313 -0.133 14.721 1.00 98.44 106 LEU A O 1
ATOM 853 N N . ASN A 1 107 ? -1.882 -0.779 12.650 1.00 98.06 107 ASN A N 1
ATOM 854 C CA . ASN A 1 107 ? -0.566 -1.328 12.964 1.00 98.06 107 ASN A CA 1
ATOM 855 C C . ASN A 1 107 ? 0.387 -1.180 11.775 1.00 98.06 107 ASN A C 1
ATOM 857 O O . ASN A 1 107 ? -0.067 -1.067 10.640 1.00 98.06 107 ASN A O 1
ATOM 861 N N . PHE A 1 108 ? 1.696 -1.211 12.033 1.00 98.25 108 PHE A N 1
ATOM 862 C CA . PHE A 1 108 ? 2.716 -1.250 10.984 1.00 98.25 108 PHE A CA 1
ATOM 863 C C . PHE A 1 108 ? 3.655 -2.434 11.184 1.00 98.25 108 PHE A C 1
ATOM 865 O O . PHE A 1 108 ? 4.048 -2.723 12.318 1.00 98.25 108 PHE A O 1
ATOM 872 N N . MET A 1 109 ? 4.024 -3.102 10.091 1.00 98.25 109 MET A N 1
ATOM 873 C CA . MET A 1 109 ? 4.860 -4.300 10.115 1.00 98.25 109 MET A CA 1
ATOM 874 C C . MET A 1 109 ? 5.906 -4.283 8.998 1.00 98.25 109 MET A C 1
ATOM 876 O O . MET A 1 109 ? 5.599 -3.975 7.851 1.00 98.25 109 MET A O 1
ATOM 880 N N . HIS A 1 110 ? 7.139 -4.657 9.334 1.00 97.88 110 HIS A N 1
ATOM 881 C CA . HIS A 1 110 ? 8.185 -4.876 8.343 1.00 97.88 110 HIS A CA 1
ATOM 882 C C . HIS A 1 110 ? 7.940 -6.214 7.6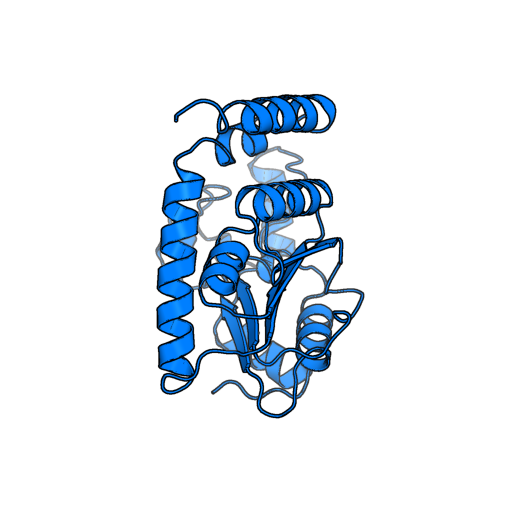44 1.00 97.88 110 HIS A C 1
ATOM 884 O O . HIS A 1 110 ? 7.944 -7.263 8.291 1.00 97.88 110 HIS A O 1
ATOM 890 N N . LEU A 1 111 ? 7.656 -6.163 6.343 1.00 97.81 111 LEU A N 1
ATOM 891 C CA . LEU A 1 111 ? 7.359 -7.342 5.536 1.00 97.81 111 LEU A CA 1
ATOM 892 C C . LEU A 1 111 ? 7.655 -7.080 4.057 1.00 97.81 111 LEU A C 1
ATOM 894 O O . LEU A 1 111 ? 7.226 -6.081 3.483 1.00 97.81 111 LEU A O 1
ATOM 898 N N . ASP A 1 112 ? 8.337 -8.037 3.433 1.00 97.12 112 ASP A N 1
ATOM 899 C CA . ASP A 1 112 ? 8.543 -8.096 1.988 1.00 97.12 112 ASP A CA 1
ATOM 900 C C . ASP A 1 112 ? 7.410 -8.905 1.339 1.00 97.12 112 ASP A C 1
ATOM 902 O O . ASP A 1 112 ? 7.382 -10.139 1.403 1.00 97.12 112 ASP A O 1
ATOM 906 N N . ILE A 1 113 ? 6.464 -8.202 0.710 1.00 97.44 113 ILE A N 1
ATOM 907 C CA . ILE A 1 113 ? 5.277 -8.819 0.098 1.00 97.44 113 ILE A CA 1
ATOM 908 C C . ILE A 1 113 ? 5.637 -9.751 -1.064 1.00 97.44 113 ILE A C 1
ATOM 910 O O . ILE A 1 113 ? 4.858 -10.634 -1.404 1.00 97.44 113 ILE A O 1
ATOM 914 N N . SER A 1 114 ? 6.819 -9.596 -1.671 1.00 95.69 114 SER A N 1
ATOM 915 C CA . SER A 1 114 ? 7.271 -10.487 -2.744 1.00 95.69 114 SER A CA 1
ATOM 916 C C . SER A 1 114 ? 7.718 -11.857 -2.229 1.00 95.69 114 SER A C 1
ATOM 918 O O . SER A 1 114 ? 7.851 -12.788 -3.014 1.00 95.6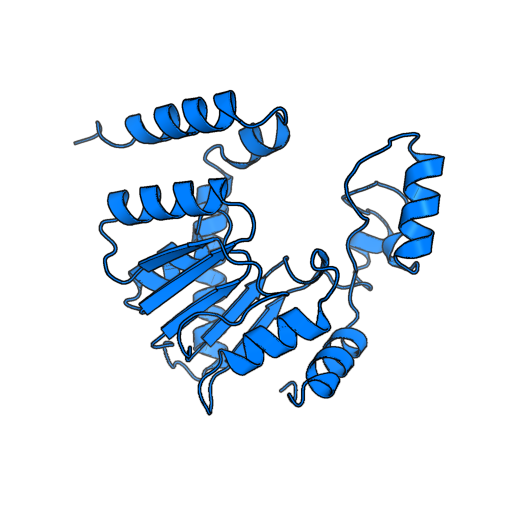9 114 SER A O 1
ATOM 920 N N . LYS A 1 115 ? 7.921 -11.998 -0.912 1.00 97.00 115 LYS A N 1
ATOM 921 C CA . LYS A 1 115 ? 8.407 -13.232 -0.277 1.00 97.00 115 LYS A CA 1
ATOM 922 C C . LYS A 1 115 ? 7.377 -13.913 0.611 1.00 97.00 115 LYS A C 1
ATOM 924 O O . LYS A 1 115 ? 7.435 -15.129 0.760 1.00 97.00 115 LYS A O 1
ATOM 929 N N . SER A 1 116 ? 6.448 -13.151 1.185 1.00 97.12 116 SER A N 1
ATOM 930 C CA . SER A 1 116 ? 5.486 -13.668 2.158 1.00 97.12 116 SER A CA 1
ATOM 931 C C . SER A 1 116 ? 4.121 -13.005 2.019 1.00 97.12 116 SER A C 1
ATOM 933 O O . SER A 1 116 ? 4.017 -11.832 1.666 1.00 97.12 116 SER A O 1
ATOM 935 N N . THR A 1 117 ? 3.064 -13.735 2.373 1.00 97.62 117 THR A N 1
ATOM 936 C CA . THR A 1 117 ? 1.712 -13.183 2.517 1.00 97.62 117 THR A CA 1
ATOM 937 C C . THR A 1 117 ? 1.591 -12.325 3.776 1.00 97.62 117 THR A C 1
ATOM 939 O O . THR A 1 117 ? 2.266 -12.566 4.779 1.00 97.62 117 THR A O 1
ATOM 942 N N . ALA A 1 118 ? 0.667 -11.367 3.766 1.00 97.25 118 ALA A N 1
ATOM 943 C CA . ALA A 1 118 ? 0.265 -10.646 4.968 1.00 97.25 118 ALA A CA 1
ATOM 944 C C . ALA A 1 118 ? -0.412 -11.598 5.989 1.00 97.25 118 ALA A C 1
ATOM 946 O O . ALA A 1 118 ? -0.971 -12.627 5.598 1.00 97.25 118 ALA A O 1
ATOM 947 N N . PRO A 1 119 ? -0.384 -11.276 7.297 1.00 96.88 119 PRO A N 1
ATOM 948 C CA . PRO A 1 119 ? -0.679 -12.230 8.373 1.00 96.88 119 PRO A CA 1
ATOM 949 C C . PRO A 1 119 ? -2.170 -12.543 8.537 1.00 96.88 119 PRO A C 1
ATOM 951 O O . PRO A 1 119 ? -2.537 -13.463 9.264 1.00 96.88 119 PRO A O 1
ATOM 954 N N . ARG A 1 120 ? -3.044 -11.754 7.909 1.00 96.69 120 ARG A N 1
ATOM 955 C CA . ARG A 1 120 ? -4.500 -11.907 7.957 1.00 96.69 120 ARG A CA 1
ATOM 956 C C . ARG A 1 120 ? -5.081 -11.775 6.554 1.00 96.69 120 ARG A C 1
ATOM 958 O O . ARG A 1 120 ? -4.373 -11.472 5.596 1.00 96.69 120 ARG A O 1
ATOM 965 N N . LYS A 1 121 ? -6.390 -11.997 6.449 1.00 97.44 121 LYS A N 1
ATOM 966 C CA . LYS A 1 121 ? -7.152 -11.730 5.231 1.00 97.44 121 LYS A CA 1
ATOM 967 C C . LYS A 1 121 ? -7.793 -10.349 5.304 1.00 97.44 121 LYS A C 1
ATOM 969 O O . LYS A 1 121 ? -8.426 -10.032 6.317 1.00 9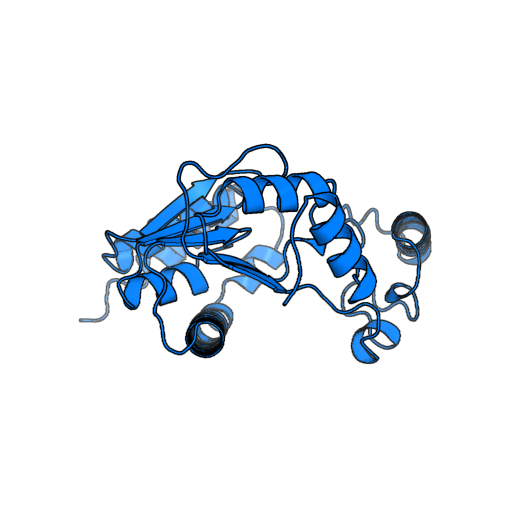7.44 121 LYS A O 1
ATOM 974 N N . TYR A 1 122 ? -7.697 -9.582 4.226 1.00 97.50 122 TYR A N 1
ATOM 975 C CA . TYR A 1 122 ? -8.179 -8.202 4.151 1.00 97.50 122 TYR A CA 1
ATOM 976 C C . TYR A 1 122 ? -9.339 -8.063 3.169 1.00 97.50 122 TYR A C 1
ATOM 978 O O . TYR A 1 122 ? -9.361 -8.716 2.126 1.00 97.50 122 TYR A O 1
ATOM 986 N N . SER A 1 123 ? -10.308 -7.211 3.507 1.00 95.38 123 SER A N 1
ATOM 987 C CA . SER A 1 123 ? -11.399 -6.848 2.591 1.00 95.38 123 SER A CA 1
ATOM 988 C C . SER A 1 123 ? -10.918 -5.940 1.455 1.00 95.38 123 SER A C 1
ATOM 990 O O . SER A 1 123 ? -11.479 -5.957 0.360 1.00 95.38 123 SER A O 1
ATOM 992 N N . PHE A 1 124 ? -9.854 -5.173 1.704 1.00 96.00 124 PHE A N 1
ATOM 993 C CA . PHE A 1 124 ? -9.285 -4.253 0.737 1.00 96.00 124 PHE A CA 1
ATOM 994 C C . PHE A 1 124 ? -7.762 -4.174 0.870 1.00 96.00 124 PHE A C 1
ATOM 996 O O . PHE A 1 124 ? -7.237 -4.033 1.976 1.00 96.00 124 PHE A O 1
ATOM 1003 N N . ILE A 1 125 ? -7.051 -4.252 -0.254 1.00 97.12 125 ILE A N 1
ATOM 1004 C CA . ILE A 1 125 ? -5.590 -4.125 -0.319 1.00 97.12 125 ILE A CA 1
ATOM 1005 C C . ILE A 1 125 ? -5.236 -2.998 -1.285 1.00 97.12 125 ILE A C 1
ATOM 1007 O O . ILE A 1 125 ? -5.788 -2.918 -2.379 1.00 97.12 125 ILE A O 1
ATOM 1011 N N . MET A 1 126 ? -4.301 -2.134 -0.906 1.00 96.31 126 MET A N 1
ATOM 1012 C CA . MET A 1 126 ? -3.817 -1.036 -1.736 1.00 96.31 126 MET A CA 1
ATOM 1013 C C . MET A 1 126 ? -2.301 -1.117 -1.904 1.00 96.31 126 MET A C 1
ATOM 1015 O O . MET A 1 126 ? -1.577 -1.280 -0.929 1.00 96.31 126 MET A O 1
ATOM 1019 N N . CYS A 1 127 ? -1.828 -0.965 -3.139 1.00 95.31 127 CYS A N 1
ATOM 1020 C CA . CYS A 1 127 ? -0.413 -0.865 -3.490 1.00 95.31 127 CYS A CA 1
ATOM 1021 C C . CYS A 1 127 ? -0.253 0.310 -4.462 1.00 95.31 127 CYS A C 1
ATOM 1023 O O . CYS A 1 127 ? -0.770 0.274 -5.583 1.00 95.31 127 CYS A O 1
ATOM 1025 N N . VAL A 1 128 ? 0.373 1.393 -4.000 1.00 90.88 128 VAL A N 1
ATOM 1026 C CA . VAL A 1 128 ? 0.415 2.676 -4.714 1.00 90.88 128 VAL A CA 1
ATOM 1027 C C . VAL A 1 128 ? 1.851 3.132 -4.874 1.00 90.88 128 VAL A C 1
ATOM 1029 O O . VAL A 1 128 ? 2.487 3.475 -3.886 1.00 90.88 128 VAL A O 1
ATOM 1032 N N . ASP A 1 129 ? 2.305 3.215 -6.122 1.00 85.75 129 ASP A N 1
ATOM 1033 C CA . ASP A 1 129 ? 3.645 3.675 -6.496 1.00 85.75 129 ASP A CA 1
ATOM 1034 C C . ASP A 1 129 ? 4.760 2.812 -5.847 1.00 85.75 129 ASP A C 1
ATOM 1036 O O . ASP A 1 129 ? 5.731 3.315 -5.276 1.00 85.75 129 ASP A O 1
ATOM 1040 N N . VAL A 1 130 ? 4.553 1.486 -5.845 1.00 87.81 130 VAL A N 1
ATOM 1041 C CA . VAL A 1 130 ? 5.397 0.483 -5.159 1.00 87.81 130 VAL A CA 1
ATOM 1042 C C . VAL A 1 130 ? 5.725 -0.706 -6.064 1.00 87.81 130 VAL A C 1
ATOM 1044 O O . VAL A 1 130 ? 6.865 -1.167 -6.079 1.00 87.81 130 VAL A O 1
ATOM 1047 N N . LEU A 1 131 ? 4.762 -1.220 -6.836 1.00 88.75 131 LEU A N 1
ATOM 1048 C CA . LEU A 1 131 ? 4.930 -2.442 -7.636 1.00 88.75 131 LEU A CA 1
ATOM 1049 C C . LEU A 1 131 ? 6.023 -2.311 -8.719 1.00 88.75 131 LEU A C 1
ATOM 1051 O O . LEU A 1 131 ? 6.656 -3.295 -9.088 1.00 88.75 131 LEU A O 1
ATOM 1055 N N . GLU A 1 132 ? 6.288 -1.102 -9.210 1.00 83.38 132 GLU A N 1
ATOM 1056 C CA . GLU A 1 132 ? 7.374 -0.757 -10.144 1.00 83.38 132 GLU A CA 1
ATOM 1057 C C . GLU A 1 132 ? 8.784 -0.904 -9.570 1.00 83.38 132 GLU A C 1
ATOM 1059 O O . GLU A 1 132 ? 9.760 -0.934 -10.327 1.00 83.38 132 GLU A O 1
ATOM 1064 N N . HIS A 1 133 ? 8.881 -1.003 -8.246 1.00 81.38 133 HIS A N 1
ATOM 1065 C CA . HIS A 1 133 ? 10.121 -1.190 -7.506 1.00 81.38 133 HIS A CA 1
ATOM 1066 C C . HIS A 1 133 ? 10.337 -2.644 -7.072 1.00 81.38 133 HIS A C 1
ATOM 1068 O O . HIS A 1 133 ? 11.406 -2.977 -6.561 1.00 81.38 133 HIS A O 1
ATOM 1074 N N . ILE A 1 134 ? 9.341 -3.516 -7.259 1.00 85.12 134 ILE A N 1
ATOM 1075 C CA . ILE A 1 134 ? 9.416 -4.919 -6.856 1.00 85.12 134 ILE A CA 1
ATOM 1076 C C . ILE A 1 134 ? 9.960 -5.752 -8.019 1.00 85.12 134 ILE A C 1
ATOM 1078 O O . ILE A 1 134 ? 9.349 -5.841 -9.080 1.00 85.12 134 ILE A O 1
ATOM 1082 N N . ASN A 1 135 ? 11.098 -6.413 -7.797 1.00 80.44 135 ASN A N 1
ATOM 1083 C CA . ASN A 1 135 ? 11.725 -7.271 -8.806 1.00 80.44 135 ASN A CA 1
ATOM 1084 C C . ASN A 1 135 ? 10.874 -8.502 -9.150 1.00 80.44 135 ASN A C 1
ATOM 1086 O O . ASN A 1 135 ? 10.751 -8.855 -10.321 1.00 80.44 135 ASN A O 1
ATOM 1090 N N . ASN A 1 136 ? 10.303 -9.154 -8.133 1.00 88.50 136 ASN A N 1
ATOM 1091 C CA . ASN A 1 136 ? 9.430 -10.316 -8.292 1.00 88.50 136 ASN A CA 1
ATOM 1092 C C . ASN A 1 136 ? 7.961 -9.906 -8.099 1.00 88.50 136 ASN A C 1
ATOM 1094 O O . ASN A 1 136 ? 7.305 -10.238 -7.110 1.00 88.50 136 ASN A O 1
ATOM 1098 N N . ASP A 1 137 ? 7.486 -9.074 -9.023 1.00 91.44 137 ASP A N 1
ATOM 1099 C CA . ASP A 1 137 ? 6.152 -8.476 -9.009 1.00 91.44 137 ASP A CA 1
ATOM 1100 C C . ASP A 1 137 ? 5.033 -9.522 -9.102 1.00 91.44 137 ASP A C 1
ATOM 1102 O O . ASP A 1 137 ? 4.011 -9.373 -8.437 1.00 91.44 137 ASP A O 1
ATOM 1106 N N . ALA A 1 138 ? 5.232 -10.609 -9.849 1.00 91.38 138 ALA A N 1
ATOM 1107 C CA . ALA A 1 138 ? 4.276 -11.715 -9.928 1.00 91.38 138 ALA A CA 1
ATOM 1108 C C . ALA A 1 138 ? 4.024 -12.360 -8.559 1.00 91.38 138 ALA A C 1
ATOM 1110 O O . ALA A 1 138 ? 2.868 -12.564 -8.180 1.00 91.38 138 ALA A O 1
ATOM 1111 N N . ASP A 1 139 ? 5.081 -12.621 -7.788 1.00 94.19 139 ASP A N 1
ATOM 1112 C CA . ASP A 1 139 ? 4.949 -13.179 -6.441 1.00 94.19 139 ASP A CA 1
ATOM 1113 C C . ASP A 1 139 ? 4.333 -12.165 -5.475 1.00 94.19 139 ASP A C 1
ATOM 1115 O O . ASP A 1 139 ? 3.486 -12.534 -4.664 1.00 94.19 139 ASP A O 1
ATOM 1119 N N . ALA A 1 140 ? 4.655 -10.875 -5.612 1.00 95.50 140 ALA A N 1
ATOM 1120 C CA . ALA A 1 140 ? 3.998 -9.825 -4.837 1.00 95.50 140 ALA A CA 1
ATOM 1121 C C . ALA A 1 140 ? 2.490 -9.750 -5.114 1.00 95.50 140 ALA A C 1
ATOM 1123 O O . ALA A 1 140 ? 1.698 -9.717 -4.171 1.00 95.50 140 ALA A O 1
ATOM 1124 N N . VAL A 1 141 ? 2.068 -9.764 -6.384 1.00 94.94 141 VAL A N 1
ATOM 1125 C CA . VAL A 1 141 ? 0.638 -9.771 -6.732 1.00 94.94 141 VAL A CA 1
ATOM 1126 C C . VAL A 1 141 ? -0.022 -11.060 -6.250 1.00 94.94 141 VAL A C 1
ATOM 1128 O O . VAL A 1 141 ? -1.105 -10.982 -5.672 1.00 94.94 141 VAL A O 1
ATOM 1131 N N . ARG A 1 142 ? 0.635 -12.221 -6.385 1.00 95.06 142 ARG A N 1
ATOM 1132 C CA . ARG A 1 142 ? 0.128 -13.494 -5.848 1.00 95.06 142 ARG A CA 1
ATOM 1133 C C . ARG A 1 142 ? -0.054 -13.440 -4.333 1.00 95.06 142 ARG A C 1
ATOM 1135 O O . ARG A 1 142 ? -1.089 -13.865 -3.834 1.00 95.06 142 ARG A O 1
ATOM 1142 N N . ASN A 1 143 ? 0.910 -12.908 -3.593 1.00 97.06 143 ASN A N 1
ATOM 1143 C CA . ASN A 1 143 ? 0.833 -12.830 -2.137 1.00 97.06 143 ASN A CA 1
ATOM 1144 C C . ASN A 1 143 ? -0.223 -11.823 -1.670 1.00 97.06 143 ASN A C 1
ATOM 1146 O O . ASN A 1 143 ? -0.946 -12.114 -0.721 1.00 97.06 143 ASN A O 1
ATOM 1150 N N . MET A 1 144 ? -0.386 -10.687 -2.361 1.00 96.75 144 MET A N 1
ATOM 1151 C CA . MET A 1 144 ? -1.508 -9.769 -2.117 1.00 96.75 144 MET A CA 1
ATOM 1152 C C . MET A 1 144 ? -2.851 -10.468 -2.350 1.00 96.75 144 MET A C 1
ATOM 1154 O O . MET A 1 144 ? -3.727 -10.426 -1.491 1.00 96.75 144 MET A O 1
ATOM 1158 N N . ALA A 1 145 ? -2.988 -11.170 -3.471 1.00 94.25 145 ALA A N 1
ATOM 1159 C CA . ALA A 1 145 ? -4.145 -11.995 -3.794 1.00 94.25 145 ALA A CA 1
ATOM 1160 C C . ALA A 1 145 ? -4.454 -13.035 -2.704 1.00 94.25 145 ALA A C 1
ATOM 1162 O O . ALA A 1 145 ? -5.570 -13.098 -2.189 1.00 94.25 145 ALA A O 1
ATOM 1163 N N . LEU A 1 146 ? -3.446 -13.797 -2.278 1.00 95.38 146 LEU A N 1
ATOM 1164 C CA . LEU A 1 146 ? -3.570 -14.767 -1.193 1.00 95.38 146 LEU A CA 1
ATOM 1165 C C . LEU A 1 146 ? -3.870 -14.109 0.157 1.00 95.38 146 LEU A C 1
ATOM 1167 O O . LEU A 1 146 ? -4.395 -14.775 1.039 1.00 95.38 146 LEU A O 1
ATOM 1171 N N . SER A 1 147 ? -3.587 -12.827 0.354 1.00 97.25 147 SER A N 1
ATOM 1172 C CA . SER A 1 147 ? -3.982 -12.076 1.551 1.00 97.25 147 SER A CA 1
ATOM 1173 C C . SER A 1 147 ? -5.370 -11.440 1.445 1.00 97.25 147 SER A C 1
ATOM 1175 O O . SER A 1 147 ? -5.825 -10.799 2.393 1.00 97.25 147 SER A O 1
ATOM 1177 N N . LEU A 1 148 ? -6.076 -11.622 0.332 1.00 95.25 148 LEU A N 1
ATOM 1178 C CA . LEU A 1 148 ? -7.411 -11.079 0.126 1.00 95.25 148 LEU A CA 1
ATOM 1179 C C . LEU A 1 148 ? -8.485 -12.025 0.676 1.00 95.25 148 LEU A C 1
ATOM 1181 O O . LEU A 1 148 ? -8.363 -13.251 0.605 1.00 95.25 148 LEU A O 1
ATOM 1185 N N . ARG A 1 149 ? -9.548 -11.455 1.245 1.00 94.75 149 ARG A N 1
ATOM 1186 C CA . ARG A 1 149 ? -10.784 -12.197 1.529 1.00 94.75 149 ARG A CA 1
ATOM 1187 C C . ARG A 1 149 ? -11.522 -12.511 0.234 1.00 94.75 149 ARG A C 1
ATOM 1189 O O . ARG A 1 149 ? -11.347 -11.829 -0.774 1.00 94.75 149 ARG A O 1
ATOM 1196 N N . GLU A 1 150 ? -12.394 -13.508 0.290 1.00 90.31 150 GLU A N 1
ATOM 1197 C CA . GLU A 1 150 ? -13.370 -13.728 -0.772 1.00 90.31 150 GLU A CA 1
ATOM 1198 C C . GLU A 1 150 ? -14.243 -12.475 -0.955 1.00 90.31 150 GLU A C 1
ATOM 1200 O O . GLU A 1 150 ? -14.652 -11.847 0.024 1.00 90.31 150 GLU A O 1
ATOM 1205 N N . GLY A 1 151 ? -14.445 -12.062 -2.210 1.00 88.00 151 GLY A N 1
ATOM 1206 C CA . GLY A 1 151 ? -15.132 -10.811 -2.551 1.00 88.00 151 GLY A CA 1
ATOM 1207 C C . GLY A 1 151 ? -14.366 -9.527 -2.201 1.00 88.00 151 GLY A C 1
ATOM 1208 O O . GLY A 1 151 ? -14.916 -8.440 -2.344 1.00 88.00 151 GLY A O 1
ATOM 1209 N N . GLY A 1 152 ? -13.118 -9.622 -1.730 1.00 91.44 152 GLY A N 1
ATOM 1210 C CA . GLY A 1 152 ? -12.273 -8.455 -1.489 1.00 91.44 152 GLY A CA 1
ATOM 1211 C C . GLY A 1 152 ? -11.745 -7.833 -2.783 1.00 91.44 152 GLY A C 1
ATOM 1212 O O . GLY A 1 152 ? -11.798 -8.432 -3.857 1.00 91.44 152 GLY A O 1
ATOM 1213 N N . HIS A 1 153 ? -11.179 -6.631 -2.670 1.00 91.31 153 HIS A N 1
ATOM 1214 C CA . HIS A 1 153 ? -10.634 -5.899 -3.816 1.00 91.31 153 HIS A CA 1
ATOM 1215 C C . HIS A 1 153 ? -9.181 -5.463 -3.605 1.00 91.31 153 HIS A C 1
ATOM 1217 O O . HIS A 1 153 ? -8.767 -5.127 -2.494 1.00 91.31 153 HIS A O 1
ATOM 1223 N N . ILE A 1 154 ? -8.420 -5.421 -4.702 1.00 93.19 154 ILE A N 1
ATOM 1224 C CA . ILE A 1 154 ? -7.059 -4.878 -4.744 1.00 93.19 154 ILE A CA 1
ATOM 1225 C C . ILE A 1 154 ? -7.060 -3.611 -5.598 1.00 93.19 154 ILE A C 1
ATOM 1227 O O . ILE A 1 154 ? -7.532 -3.619 -6.734 1.00 93.19 154 ILE A O 1
ATOM 1231 N N . TYR A 1 155 ? -6.488 -2.535 -5.069 1.00 92.81 155 TYR A N 1
ATOM 1232 C CA . TYR A 1 155 ? -6.195 -1.314 -5.808 1.00 92.81 155 TYR A CA 1
ATOM 1233 C C . TYR A 1 155 ? -4.699 -1.221 -6.091 1.00 92.81 155 TYR A C 1
ATOM 1235 O O . TYR A 1 155 ? -3.890 -1.107 -5.168 1.00 92.81 155 TYR A O 1
ATOM 1243 N N . LEU A 1 156 ? -4.346 -1.238 -7.376 1.00 91.69 156 LEU A N 1
ATOM 1244 C CA . LEU A 1 156 ? -2.979 -1.057 -7.856 1.00 91.69 156 LEU A CA 1
ATOM 1245 C C . LEU A 1 156 ? -2.857 0.297 -8.562 1.00 91.69 156 LEU A C 1
ATOM 1247 O O . LEU A 1 156 ? -3.612 0.588 -9.490 1.00 91.69 156 LEU A O 1
ATOM 1251 N N . SER A 1 157 ? -1.887 1.107 -8.145 1.00 89.31 157 SER A N 1
ATOM 1252 C CA . SER A 1 157 ? -1.463 2.313 -8.860 1.00 89.31 157 SER A CA 1
ATOM 1253 C C . SER A 1 157 ? 0.011 2.191 -9.190 1.00 89.31 157 SER A C 1
ATOM 1255 O O . SER A 1 157 ? 0.828 2.014 -8.291 1.00 89.31 157 SER A O 1
ATOM 1257 N N . VAL A 1 158 ? 0.325 2.297 -10.476 1.00 86.31 158 VAL A N 1
ATOM 1258 C CA . VAL A 1 158 ? 1.688 2.267 -11.006 1.00 86.31 158 VAL A CA 1
ATOM 1259 C C . VAL A 1 158 ? 1.857 3.378 -12.043 1.00 86.31 158 VAL A C 1
ATOM 1261 O O . VAL A 1 158 ? 0.885 3.729 -12.729 1.00 86.31 158 VAL A O 1
ATOM 1264 N N . PRO A 1 159 ? 3.071 3.919 -12.214 1.00 78.06 159 PRO A N 1
ATOM 1265 C CA . PRO A 1 159 ? 3.375 4.862 -13.277 1.00 78.06 159 PRO A CA 1
ATOM 1266 C C . PRO A 1 159 ? 3.052 4.286 -14.664 1.00 78.06 159 PRO A C 1
ATOM 1268 O O . PRO A 1 159 ? 3.455 3.174 -15.018 1.00 78.06 159 PRO A O 1
ATOM 1271 N N . ASN A 1 160 ? 2.327 5.065 -15.472 1.00 77.38 160 ASN A N 1
ATOM 1272 C CA . ASN A 1 160 ? 1.947 4.669 -16.827 1.00 77.38 160 ASN A CA 1
ATOM 1273 C C . ASN A 1 160 ? 3.115 4.863 -17.803 1.00 77.38 160 ASN A C 1
ATOM 1275 O O . ASN A 1 160 ? 3.535 5.999 -18.049 1.00 77.38 160 ASN A O 1
ATOM 1279 N N . LYS A 1 161 ? 3.545 3.768 -18.442 1.00 71.50 161 LYS A N 1
ATOM 1280 C CA . LYS A 1 161 ? 4.584 3.750 -19.485 1.00 71.50 161 LYS A CA 1
ATOM 1281 C C . LYS A 1 161 ? 4.336 4.748 -20.625 1.00 71.50 161 LYS A C 1
ATOM 1283 O O . LYS A 1 161 ? 5.286 5.284 -21.184 1.00 71.50 161 LYS A O 1
ATOM 1288 N N . PHE A 1 162 ? 3.074 5.010 -20.963 1.00 70.56 162 PHE A N 1
ATOM 1289 C CA . PHE A 1 162 ? 2.692 5.896 -22.070 1.00 70.56 162 PHE A CA 1
ATOM 1290 C C . PHE A 1 162 ? 2.412 7.344 -21.655 1.00 70.56 162 PHE A C 1
ATOM 1292 O O . PHE A 1 162 ? 1.885 8.120 -22.450 1.00 70.56 162 PHE A O 1
ATOM 1299 N N . SER A 1 163 ? 2.723 7.735 -20.418 1.00 67.56 163 SER A N 1
ATOM 1300 C CA . SER A 1 163 ? 2.605 9.139 -20.032 1.00 67.56 163 SER A CA 1
ATOM 1301 C C . SER A 1 163 ? 3.569 9.986 -20.860 1.00 67.56 163 SER A C 1
ATOM 1303 O O . SER A 1 163 ? 4.786 9.833 -20.746 1.00 67.56 163 SER A O 1
ATOM 1305 N N . LEU A 1 164 ? 3.034 10.920 -21.651 1.00 55.34 164 LEU A N 1
ATOM 1306 C CA . LEU A 1 164 ? 3.839 11.878 -22.419 1.00 55.34 164 LEU A CA 1
ATOM 1307 C C . LEU A 1 164 ? 4.798 12.653 -21.502 1.00 55.34 164 LEU A C 1
ATOM 1309 O O . LEU A 1 164 ? 5.930 12.931 -21.885 1.00 55.34 164 LEU A O 1
ATOM 1313 N N . PHE A 1 165 ? 4.389 12.910 -20.255 1.00 55.59 165 PHE A N 1
ATOM 1314 C CA . PHE A 1 165 ? 5.257 13.512 -19.248 1.00 55.59 165 PHE A CA 1
ATOM 1315 C C . PHE A 1 165 ? 6.495 12.649 -18.956 1.00 55.59 165 PHE A C 1
ATOM 1317 O O . PHE A 1 165 ? 7.597 13.176 -18.986 1.00 55.59 165 PHE A O 1
ATOM 1324 N N . TYR A 1 166 ? 6.350 11.331 -18.761 1.00 56.34 166 TYR A N 1
ATOM 1325 C CA . TYR A 1 166 ? 7.489 10.428 -18.515 1.00 56.34 166 TYR A CA 1
ATOM 1326 C C . TYR A 1 166 ? 8.350 10.190 -19.765 1.00 56.34 166 TYR A C 1
ATOM 1328 O O . TYR A 1 166 ? 9.545 9.943 -19.648 1.00 56.34 166 TYR A O 1
ATOM 1336 N N . ILE A 1 167 ? 7.766 10.280 -20.964 1.00 57.97 167 ILE A N 1
ATOM 1337 C CA . ILE A 1 167 ? 8.492 10.093 -22.230 1.00 57.97 167 ILE A CA 1
ATOM 1338 C C . ILE A 1 167 ? 9.438 11.270 -22.514 1.00 57.97 167 ILE A C 1
ATOM 1340 O O . ILE A 1 167 ? 10.570 11.047 -22.951 1.00 57.97 167 ILE A O 1
ATOM 1344 N N . PHE A 1 168 ? 8.980 12.504 -22.268 1.00 54.69 168 PHE A N 1
ATOM 1345 C CA . PHE A 1 168 ? 9.729 13.727 -22.586 1.00 54.69 168 PHE A CA 1
ATOM 1346 C C . PHE A 1 168 ? 10.471 14.331 -21.390 1.00 54.69 168 PHE A C 1
ATOM 1348 O O . PHE A 1 168 ? 11.522 14.935 -21.570 1.00 54.69 168 PHE A O 1
ATOM 1355 N N . ASN A 1 169 ? 9.948 14.150 -20.179 1.00 49.22 169 ASN A N 1
ATOM 1356 C CA . ASN A 1 169 ? 10.504 14.654 -18.928 1.00 49.22 169 ASN A CA 1
ATOM 1357 C C . ASN A 1 169 ? 10.572 13.512 -17.916 1.00 49.22 169 ASN A C 1
ATOM 1359 O O . ASN A 1 169 ? 9.847 13.518 -16.923 1.00 49.22 169 ASN A O 1
ATOM 1363 N N . ASP A 1 170 ? 11.437 12.525 -18.170 1.00 55.72 170 ASP A N 1
ATOM 1364 C CA . ASP A 1 170 ? 11.732 11.489 -17.180 1.00 55.72 170 ASP A CA 1
ATOM 1365 C C . ASP A 1 170 ? 12.190 12.178 -15.873 1.00 55.72 170 ASP A C 1
ATOM 1367 O O . ASP A 1 170 ? 13.264 12.786 -15.847 1.00 55.72 170 ASP A O 1
ATOM 1371 N N . PRO A 1 171 ? 11.387 12.148 -14.790 1.00 51.19 171 PRO A N 1
ATOM 1372 C CA . PRO A 1 171 ? 11.669 12.915 -13.581 1.00 51.19 171 PRO A CA 1
ATOM 1373 C C . PRO A 1 171 ? 12.742 12.252 -12.709 1.00 51.19 171 PRO A C 1
ATOM 1375 O O . PRO A 1 171 ? 13.045 12.752 -11.626 1.00 51.19 171 PRO A O 1
ATOM 1378 N N . HIS A 1 172 ? 13.290 11.115 -13.143 1.00 58.00 172 HIS A N 1
ATOM 1379 C CA . HIS A 1 172 ? 14.240 10.313 -12.384 1.00 58.00 172 HIS A CA 1
ATOM 1380 C C . HIS A 1 172 ? 15.665 10.466 -12.927 1.00 58.00 172 HIS A C 1
ATOM 1382 O O . HIS A 1 172 ? 16.610 10.593 -12.147 1.00 58.00 172 HIS A O 1
ATOM 1388 N N . TYR A 1 173 ? 15.814 10.497 -14.250 1.00 58.06 173 TYR A N 1
ATOM 1389 C CA . TYR A 1 173 ? 17.093 10.482 -14.957 1.00 58.06 173 TYR A CA 1
ATOM 1390 C C . TYR A 1 173 ? 17.230 11.613 -15.983 1.00 58.06 173 TYR A C 1
ATOM 1392 O O . TYR A 1 173 ? 18.343 11.853 -16.446 1.00 58.06 173 TYR A O 1
ATOM 1400 N N . HIS A 1 174 ? 16.137 12.312 -16.327 1.00 63.62 174 HIS A N 1
ATOM 1401 C CA . HIS A 1 174 ? 16.092 13.375 -17.343 1.00 63.62 174 HIS A CA 1
ATOM 1402 C C . HIS A 1 174 ? 16.615 12.944 -18.725 1.00 63.62 174 HIS A C 1
ATOM 1404 O O . HIS A 1 174 ? 17.079 13.772 -19.509 1.00 63.62 174 HIS A O 1
ATOM 1410 N N . VAL A 1 175 ? 16.538 11.645 -19.037 1.00 63.88 175 VAL A N 1
ATOM 1411 C CA . VAL A 1 175 ? 16.925 11.101 -20.343 1.00 63.88 175 VAL A CA 1
ATOM 1412 C C . VAL A 1 175 ? 15.653 10.793 -21.141 1.00 63.88 175 VAL A C 1
ATOM 1414 O O . VAL A 1 175 ? 14.865 9.947 -20.709 1.00 63.88 175 VAL A O 1
ATOM 1417 N N . PRO A 1 176 ? 15.426 11.444 -22.295 1.00 64.25 176 PRO A N 1
ATOM 1418 C CA . PRO A 1 176 ? 14.226 11.212 -23.090 1.00 64.25 176 PRO A CA 1
ATOM 1419 C C . PRO A 1 176 ? 14.167 9.765 -23.605 1.00 64.25 176 PRO A C 1
ATOM 1421 O O . PRO A 1 176 ? 15.194 9.130 -23.848 1.00 64.25 176 PRO A O 1
ATOM 1424 N N . PHE A 1 177 ? 12.948 9.243 -23.775 1.00 68.31 177 PHE A N 1
ATOM 1425 C CA . PHE A 1 177 ? 12.638 7.902 -24.307 1.00 68.31 177 PHE A CA 1
ATOM 1426 C C . PHE A 1 177 ? 13.061 6.688 -23.463 1.00 68.31 177 PHE A C 1
ATOM 1428 O O . PHE A 1 177 ? 12.648 5.570 -23.782 1.00 68.31 177 PHE A O 1
ATOM 1435 N N . VAL A 1 178 ? 13.806 6.860 -22.366 1.00 64.88 178 VAL A N 1
ATOM 1436 C CA . VAL A 1 178 ? 14.202 5.744 -21.481 1.00 64.88 178 VAL A CA 1
ATOM 1437 C C . VAL A 1 178 ? 12.984 5.021 -20.904 1.00 64.88 178 VAL A C 1
ATOM 1439 O O . VAL A 1 178 ? 12.978 3.792 -20.838 1.00 64.88 178 VAL A O 1
ATOM 1442 N N . ALA A 1 179 ? 11.909 5.759 -20.620 1.00 60.88 179 ALA A N 1
ATOM 1443 C CA . ALA A 1 179 ? 10.613 5.233 -20.197 1.00 60.88 179 ALA A CA 1
ATOM 1444 C C . ALA A 1 179 ? 10.011 4.171 -21.151 1.00 60.88 179 ALA A C 1
ATOM 1446 O O . ALA A 1 179 ? 9.228 3.314 -20.738 1.00 60.88 179 ALA A O 1
ATOM 1447 N N . LEU A 1 180 ? 10.369 4.184 -22.440 1.00 65.12 180 LEU A N 1
ATOM 1448 C CA . LEU A 1 180 ? 9.838 3.236 -23.426 1.00 65.12 180 LEU A CA 1
ATOM 1449 C C . LEU A 1 180 ? 10.640 1.928 -23.500 1.00 65.12 180 LEU A C 1
ATOM 1451 O O . LEU A 1 180 ? 10.128 0.912 -23.989 1.00 65.12 180 LEU A O 1
ATOM 1455 N N . MET A 1 181 ? 11.877 1.935 -23.005 1.00 69.88 181 MET A N 1
ATOM 1456 C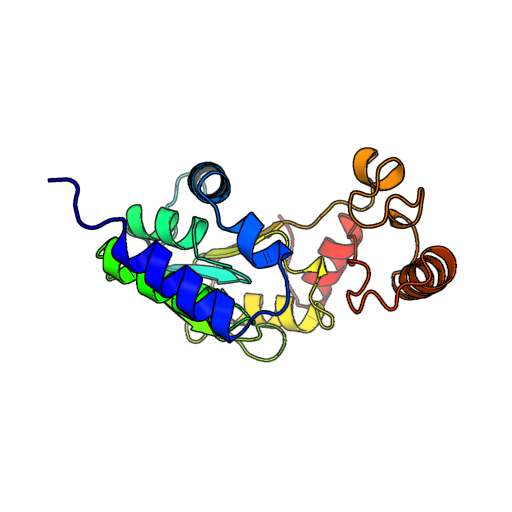 CA . MET A 1 181 ? 12.830 0.840 -23.156 1.00 69.88 181 MET A CA 1
ATOM 1457 C C . MET A 1 181 ? 12.571 -0.305 -22.170 1.00 69.88 181 MET A C 1
ATOM 1459 O O . MET A 1 181 ? 11.933 -0.151 -21.131 1.00 69.88 181 MET A O 1
ATOM 1463 N N . ARG A 1 182 ? 13.095 -1.497 -22.481 1.00 67.50 182 ARG A N 1
ATOM 1464 C CA . ARG A 1 182 ? 13.098 -2.613 -21.521 1.00 67.50 182 ARG A CA 1
ATOM 1465 C C . ARG A 1 182 ? 14.029 -2.268 -20.357 1.00 67.50 182 ARG A C 1
ATOM 1467 O O . ARG A 1 182 ? 15.147 -1.823 -20.601 1.00 67.50 182 ARG A O 1
ATOM 1474 N N . GLN A 1 183 ? 13.615 -2.570 -19.126 1.00 67.12 183 GLN A N 1
ATOM 1475 C CA . GLN A 1 183 ? 14.322 -2.197 -17.888 1.00 67.12 183 GLN A CA 1
ATOM 1476 C C . GLN A 1 183 ? 15.824 -2.542 -17.903 1.00 67.12 183 GLN A C 1
ATOM 1478 O O . GLN A 1 183 ? 16.656 -1.712 -17.551 1.00 67.12 183 GLN A O 1
ATOM 1483 N N . LYS A 1 184 ? 16.197 -3.725 -18.421 1.00 67.19 184 LYS A N 1
ATOM 1484 C CA . LYS A 1 184 ? 17.609 -4.135 -18.562 1.00 67.19 184 LYS A CA 1
ATOM 1485 C C . LYS A 1 184 ? 18.430 -3.168 -19.428 1.00 67.19 184 LYS A C 1
ATOM 1487 O O . LYS A 1 184 ? 19.564 -2.859 -19.085 1.00 67.19 184 LYS A O 1
ATOM 1492 N N . TRP A 1 185 ? 17.865 -2.684 -20.533 1.00 71.81 185 TRP A N 1
ATOM 1493 C CA . TRP A 1 185 ? 18.538 -1.753 -21.445 1.00 71.81 185 TRP A CA 1
ATOM 1494 C C . TRP A 1 185 ? 18.553 -0.333 -20.894 1.00 71.81 185 TRP A C 1
ATOM 1496 O O . TRP A 1 185 ? 19.576 0.340 -20.981 1.00 71.81 185 TRP A O 1
ATOM 1506 N N . ALA A 1 186 ? 17.452 0.082 -20.265 1.00 69.94 186 ALA A N 1
ATOM 1507 C CA . ALA A 1 186 ? 17.371 1.358 -19.571 1.00 69.94 186 ALA A CA 1
ATOM 1508 C C . ALA A 1 186 ? 18.468 1.472 -18.496 1.00 69.94 186 ALA A C 1
ATOM 1510 O O . ALA A 1 186 ? 19.232 2.432 -18.517 1.00 69.94 186 ALA A O 1
ATOM 1511 N N . ASN A 1 187 ? 18.641 0.448 -17.650 1.00 67.50 187 ASN A N 1
ATOM 1512 C CA . ASN A 1 187 ? 19.707 0.393 -16.641 1.00 67.50 187 ASN A CA 1
ATOM 1513 C C . ASN A 1 187 ? 21.113 0.533 -17.254 1.00 67.50 187 ASN A C 1
ATOM 1515 O O . ASN A 1 187 ? 21.950 1.278 -16.741 1.00 67.50 187 ASN A O 1
ATOM 1519 N N . VAL A 1 188 ? 21.388 -0.154 -18.369 1.00 71.19 188 VAL A N 1
ATOM 1520 C CA . VAL A 1 188 ? 22.691 -0.077 -19.056 1.00 71.19 188 VAL A CA 1
ATOM 1521 C C . VAL A 1 188 ? 22.939 1.317 -19.635 1.00 71.19 188 VAL A C 1
ATOM 1523 O O . VAL A 1 188 ? 24.045 1.841 -19.518 1.00 71.19 188 VAL A O 1
ATOM 1526 N N . ILE A 1 189 ? 21.931 1.930 -20.255 1.00 72.00 189 ILE A N 1
ATOM 1527 C CA . ILE A 1 189 ? 22.076 3.255 -20.868 1.00 72.00 189 ILE A CA 1
ATOM 1528 C C . ILE A 1 189 ? 22.241 4.314 -19.782 1.00 72.00 189 ILE A C 1
ATOM 1530 O O . ILE A 1 189 ? 23.197 5.081 -19.832 1.00 72.00 189 ILE A O 1
ATOM 1534 N N . VAL A 1 190 ? 21.374 4.315 -18.769 1.00 68.62 190 VAL A N 1
ATOM 1535 C CA . VAL A 1 190 ? 21.409 5.271 -17.654 1.00 68.62 190 VAL A CA 1
ATOM 1536 C C . VAL A 1 190 ? 22.737 5.189 -16.895 1.00 68.62 190 VAL A C 1
ATOM 1538 O O . VAL A 1 190 ? 23.353 6.225 -16.647 1.00 68.62 190 VAL A O 1
ATOM 1541 N N . SER A 1 191 ? 23.235 3.984 -16.590 1.00 67.44 191 SER A N 1
ATOM 1542 C CA . SER A 1 191 ? 24.526 3.820 -15.900 1.00 67.44 191 SER A CA 1
ATOM 1543 C C . SER A 1 191 ? 25.716 4.318 -16.731 1.00 67.44 191 SER A C 1
ATOM 1545 O O . SER A 1 191 ? 26.612 4.968 -16.188 1.00 67.44 191 SER A O 1
ATOM 1547 N N . LYS A 1 192 ? 25.715 4.078 -18.052 1.00 69.81 192 LYS A N 1
ATOM 1548 C CA . LYS A 1 192 ? 26.772 4.550 -18.962 1.00 69.81 192 LYS A CA 1
ATOM 1549 C C . LYS A 1 192 ? 26.726 6.060 -19.209 1.00 69.81 192 LYS A C 1
ATOM 1551 O O . LYS A 1 192 ? 27.773 6.701 -19.159 1.00 69.81 192 LYS A O 1
ATOM 1556 N N . LEU A 1 193 ? 25.545 6.624 -19.475 1.00 68.81 193 LEU A N 1
ATOM 1557 C CA . LEU A 1 193 ? 25.384 8.039 -19.835 1.00 68.81 193 LEU A CA 1
ATOM 1558 C C . LEU A 1 193 ? 25.606 8.964 -18.635 1.00 68.81 193 LEU A C 1
ATOM 1560 O O . LEU A 1 193 ? 26.271 9.987 -18.758 1.00 68.81 193 LEU A O 1
ATOM 1564 N N . LEU A 1 194 ? 25.071 8.601 -17.465 1.00 63.59 194 LEU A N 1
ATOM 1565 C CA . LEU A 1 194 ? 25.125 9.459 -16.279 1.00 63.59 194 LEU A CA 1
ATOM 1566 C C . LEU A 1 194 ? 26.391 9.253 -15.435 1.00 63.59 194 LEU A C 1
ATOM 1568 O O . LEU A 1 194 ? 26.534 9.928 -14.415 1.00 63.59 194 LEU A O 1
ATOM 1572 N N . ARG A 1 195 ? 27.295 8.330 -15.823 1.00 52.03 195 ARG A N 1
ATOM 1573 C CA . ARG A 1 195 ? 28.535 7.959 -15.097 1.00 52.03 195 ARG A CA 1
ATOM 1574 C C . ARG A 1 195 ? 28.344 7.802 -13.582 1.00 52.03 195 ARG A C 1
ATOM 1576 O O . ARG A 1 195 ? 29.259 8.008 -12.788 1.00 52.03 195 ARG A O 1
ATOM 1583 N N . ARG A 1 196 ? 27.137 7.441 -13.163 1.00 50.84 196 ARG A N 1
ATOM 1584 C CA . ARG A 1 196 ? 26.782 7.220 -11.771 1.00 50.84 196 ARG A CA 1
ATOM 1585 C C . ARG A 1 196 ? 26.460 5.745 -11.645 1.00 50.84 196 ARG A C 1
ATOM 1587 O O . ARG A 1 196 ? 25.497 5.272 -12.241 1.00 50.84 196 ARG A O 1
ATOM 1594 N N . ASN A 1 197 ? 27.229 5.042 -10.815 1.00 44.31 197 ASN A N 1
ATOM 1595 C CA . ASN A 1 197 ? 26.713 3.880 -10.098 1.00 44.31 197 ASN A CA 1
ATOM 1596 C C . ASN A 1 197 ? 25.596 4.410 -9.190 1.00 44.31 197 ASN A C 1
ATOM 1598 O O . ASN A 1 197 ? 25.821 4.700 -8.019 1.00 44.31 197 ASN A O 1
ATOM 1602 N N . THR A 1 198 ? 24.415 4.669 -9.757 1.00 47.44 198 THR A N 1
ATOM 1603 C CA . THR A 1 198 ? 23.303 5.273 -9.020 1.00 47.44 198 THR A CA 1
ATOM 1604 C C . THR A 1 198 ? 22.807 4.342 -7.925 1.00 47.44 198 THR A C 1
ATOM 1606 O O . THR A 1 198 ? 22.184 4.831 -6.995 1.00 47.44 198 THR A O 1
ATOM 1609 N N . GLY A 1 199 ? 23.081 3.031 -8.004 1.00 44.16 199 GLY A N 1
ATOM 1610 C CA . GLY A 1 199 ? 22.615 2.040 -7.025 1.00 44.16 199 GLY A CA 1
ATOM 1611 C C . GLY A 1 199 ? 21.087 1.965 -6.920 1.00 44.16 199 GLY A C 1
ATOM 1612 O O . GLY A 1 199 ? 20.569 1.332 -6.009 1.00 44.16 199 GLY A O 1
ATOM 1613 N N . VAL A 1 200 ? 20.375 2.634 -7.832 1.00 43.56 200 VAL A N 1
ATOM 1614 C CA . VAL A 1 200 ? 18.919 2.705 -7.910 1.00 43.56 200 VAL A CA 1
ATOM 1615 C C . VAL A 1 200 ? 18.534 2.151 -9.272 1.00 43.56 200 VAL A C 1
ATOM 1617 O O . VAL A 1 200 ? 18.854 2.766 -10.295 1.00 43.56 200 VAL A O 1
ATOM 1620 N N . ASP A 1 201 ? 17.885 0.989 -9.265 1.00 55.47 201 ASP A N 1
ATOM 1621 C CA . ASP A 1 201 ? 17.334 0.364 -10.463 1.00 55.47 201 ASP A CA 1
ATOM 1622 C C . ASP A 1 201 ? 16.313 1.292 -11.133 1.00 55.47 201 ASP A C 1
ATOM 1624 O O . ASP A 1 201 ? 15.473 1.902 -10.465 1.00 55.47 201 ASP A O 1
ATOM 1628 N N . VAL A 1 202 ? 16.386 1.403 -12.464 1.00 59.50 202 VAL A N 1
ATOM 1629 C CA . VAL A 1 202 ? 15.372 2.090 -13.269 1.00 59.50 202 VAL A CA 1
ATOM 1630 C C . VAL A 1 202 ? 14.031 1.424 -13.001 1.00 59.50 202 VAL A C 1
ATOM 1632 O O . VAL A 1 202 ? 13.901 0.206 -13.128 1.00 59.50 202 VAL A O 1
ATOM 1635 N N . GLN A 1 203 ? 13.038 2.225 -12.624 1.00 64.56 203 GLN A N 1
ATOM 1636 C CA . GLN A 1 203 ? 11.696 1.744 -12.308 1.00 64.56 203 GLN A CA 1
ATOM 1637 C C . GLN A 1 203 ? 11.092 0.980 -13.487 1.00 64.56 203 GLN A C 1
ATOM 1639 O O . GLN A 1 203 ? 11.238 1.373 -14.650 1.00 64.56 203 GLN A O 1
ATOM 1644 N N . LYS A 1 204 ? 10.370 -0.102 -13.194 1.00 71.38 204 LYS A N 1
ATOM 1645 C CA . LYS A 1 204 ? 9.589 -0.802 -14.211 1.00 71.38 204 LYS A CA 1
ATOM 1646 C C . LYS A 1 204 ? 8.312 -0.012 -14.489 1.00 71.38 204 LYS A C 1
ATOM 1648 O O . LYS A 1 204 ? 7.402 0.009 -13.671 1.00 71.38 204 LYS A O 1
ATOM 1653 N N . LEU A 1 205 ? 8.224 0.617 -15.656 1.00 77.25 205 LEU A N 1
ATOM 1654 C CA . LEU A 1 205 ? 6.981 1.249 -16.096 1.00 77.25 205 LEU A CA 1
ATOM 1655 C C . LEU A 1 205 ? 6.037 0.207 -16.694 1.00 77.25 205 LEU A C 1
ATOM 1657 O O . LEU A 1 205 ? 6.461 -0.632 -17.493 1.00 77.25 205 LEU A O 1
ATOM 1661 N N . TYR A 1 206 ? 4.754 0.299 -16.351 1.00 79.00 206 TYR A N 1
ATOM 1662 C CA . TYR A 1 206 ? 3.742 -0.642 -16.818 1.00 79.00 206 TYR A CA 1
ATOM 1663 C C . TYR A 1 206 ? 2.788 0.013 -17.815 1.00 79.00 206 TYR A C 1
ATOM 1665 O O . TYR A 1 206 ? 2.371 1.164 -17.665 1.00 79.00 206 TYR A O 1
ATOM 1673 N N . SER A 1 207 ? 2.401 -0.748 -18.835 1.00 83.50 207 SER A N 1
ATOM 1674 C CA . SER A 1 207 ? 1.182 -0.501 -19.600 1.00 83.50 207 SER A CA 1
ATOM 1675 C C . SER A 1 207 ? -0.029 -1.151 -18.920 1.00 83.50 207 SER A C 1
ATOM 1677 O O . SER A 1 207 ? 0.101 -2.043 -18.078 1.00 83.50 207 SER A O 1
ATOM 1679 N N . ARG A 1 208 ? -1.243 -0.763 -19.333 1.00 83.75 208 ARG A N 1
ATOM 1680 C CA . ARG A 1 208 ? -2.475 -1.433 -18.879 1.00 83.75 208 ARG A CA 1
ATOM 1681 C C . ARG A 1 208 ? -2.474 -2.929 -19.220 1.00 83.75 208 ARG A C 1
ATOM 1683 O O . ARG A 1 208 ? -2.967 -3.731 -18.432 1.00 83.75 208 ARG A O 1
ATOM 1690 N N . SER A 1 209 ? -1.944 -3.294 -20.385 1.00 85.25 209 SER A N 1
ATOM 1691 C CA . SER A 1 209 ? -1.771 -4.685 -20.815 1.00 85.25 209 SER A CA 1
ATOM 1692 C C . SER A 1 209 ? -0.821 -5.448 -19.896 1.00 85.25 209 SER A C 1
ATOM 1694 O O . SER A 1 209 ? -1.160 -6.555 -19.496 1.00 85.25 209 SER A O 1
ATOM 1696 N N . ASP A 1 210 ? 0.301 -4.847 -19.488 1.00 86.31 210 ASP A N 1
ATOM 1697 C CA . ASP A 1 210 ? 1.259 -5.500 -18.584 1.00 86.31 210 ASP A CA 1
ATOM 1698 C C . ASP A 1 210 ? 0.607 -5.843 -17.239 1.00 86.31 210 ASP A C 1
ATOM 1700 O O . ASP A 1 210 ? 0.722 -6.974 -16.772 1.00 86.31 210 ASP A O 1
ATOM 1704 N N . ILE A 1 211 ? -0.149 -4.904 -16.655 1.00 88.62 211 ILE A N 1
ATOM 1705 C CA . ILE A 1 211 ? -0.883 -5.147 -15.403 1.00 88.62 211 ILE A CA 1
ATOM 1706 C C . ILE A 1 211 ? -1.981 -6.199 -15.590 1.00 88.62 211 ILE A C 1
ATOM 1708 O O . ILE A 1 211 ? -2.115 -7.083 -14.749 1.00 88.62 211 ILE A O 1
ATOM 1712 N N . LYS A 1 212 ? -2.726 -6.173 -16.706 1.00 87.25 212 LYS A N 1
ATOM 1713 C CA . LYS A 1 212 ? -3.707 -7.226 -17.028 1.00 87.25 212 LYS A CA 1
ATOM 1714 C C . LYS A 1 212 ? -3.062 -8.606 -17.081 1.00 87.25 212 LYS A C 1
ATOM 1716 O O . LYS A 1 212 ? -3.549 -9.519 -16.424 1.00 87.25 212 LYS A O 1
ATOM 1721 N N . HIS A 1 213 ? -1.969 -8.756 -17.825 1.00 88.06 213 HIS A N 1
ATOM 1722 C CA . HIS A 1 213 ? -1.261 -10.030 -17.928 1.00 88.06 213 HIS A CA 1
ATOM 1723 C C . HIS A 1 213 ? -0.712 -10.492 -16.579 1.00 88.06 213 HIS A C 1
ATOM 1725 O O . HIS A 1 213 ? -0.841 -11.669 -16.251 1.00 88.06 213 HIS A O 1
ATOM 1731 N N . LEU A 1 214 ? -0.170 -9.574 -15.776 1.00 88.12 214 LEU A N 1
ATOM 1732 C CA . LEU A 1 214 ? 0.315 -9.878 -14.435 1.00 88.12 214 LEU A CA 1
ATOM 1733 C C . LEU A 1 214 ? -0.815 -10.404 -13.537 1.00 88.12 214 LEU A C 1
ATOM 1735 O O . LEU A 1 214 ? -0.674 -11.471 -12.946 1.00 88.12 214 LEU A O 1
ATOM 1739 N N . CYS A 1 215 ? -1.960 -9.719 -13.494 1.00 87.81 215 CYS A N 1
ATOM 1740 C CA . CYS A 1 215 ? -3.125 -10.162 -12.724 1.00 87.81 215 CYS A CA 1
ATOM 1741 C C . CYS A 1 215 ? -3.682 -11.506 -13.224 1.00 87.81 215 CYS A C 1
ATOM 1743 O O . CYS A 1 215 ? -3.939 -12.395 -12.412 1.00 87.81 215 CYS A O 1
ATOM 1745 N N . TYR A 1 216 ? -3.797 -11.704 -14.542 1.00 86.44 216 TYR A N 1
ATOM 1746 C CA . TYR A 1 216 ? -4.251 -12.981 -15.102 1.00 86.44 216 TYR A CA 1
ATOM 1747 C C . TYR A 1 216 ? -3.295 -14.131 -14.778 1.00 86.44 216 TYR A C 1
ATOM 1749 O O . TYR A 1 216 ? -3.752 -15.230 -14.475 1.00 86.44 216 TYR A O 1
ATOM 1757 N N . SER A 1 217 ? -1.980 -13.884 -14.767 1.00 84.06 217 SER A N 1
ATOM 1758 C CA . SER A 1 217 ? -0.976 -14.907 -14.441 1.00 84.06 217 SER A CA 1
ATOM 1759 C C . SER A 1 217 ? -1.089 -15.454 -13.013 1.00 84.06 217 SER A C 1
ATOM 1761 O O . SER A 1 217 ? -0.580 -16.536 -12.724 1.00 84.06 217 SER A O 1
ATOM 1763 N N . VAL A 1 218 ? -1.778 -14.730 -12.126 1.00 82.75 218 VAL A N 1
ATOM 1764 C CA . VAL A 1 218 ? -2.044 -15.146 -10.744 1.00 82.75 218 VAL A CA 1
ATOM 1765 C C . VAL A 1 218 ? -3.519 -15.484 -10.495 1.00 82.75 218 VAL A C 1
ATOM 1767 O O . VAL A 1 218 ? -3.911 -15.668 -9.347 1.00 82.75 218 VAL A O 1
ATOM 1770 N N . GLY A 1 219 ? -4.332 -15.586 -11.554 1.00 77.50 219 GLY A N 1
ATOM 1771 C CA . GLY A 1 219 ? -5.733 -16.012 -11.479 1.00 77.50 219 GLY A CA 1
ATOM 1772 C C . GLY A 1 219 ? -6.745 -14.911 -11.146 1.00 77.50 219 GLY A C 1
ATOM 1773 O O . GLY A 1 219 ? -7.857 -15.229 -10.735 1.00 77.50 219 GLY A O 1
ATOM 1774 N N . TYR A 1 220 ? -6.394 -13.630 -11.313 1.00 75.62 220 TYR A N 1
ATOM 1775 C CA . TYR A 1 220 ? -7.281 -12.500 -11.004 1.00 75.62 220 TYR A CA 1
ATOM 1776 C C . TYR A 1 220 ? -7.745 -11.762 -12.258 1.00 75.62 220 TYR A C 1
ATOM 1778 O O . TYR A 1 220 ? -6.952 -11.435 -13.143 1.00 75.62 220 TYR A O 1
ATOM 1786 N N . ASN A 1 221 ? -9.038 -11.435 -12.294 1.00 68.69 221 ASN A N 1
ATOM 1787 C CA . ASN A 1 221 ? -9.642 -10.624 -13.345 1.00 68.69 221 ASN A CA 1
ATOM 1788 C C . ASN A 1 221 ? -9.653 -9.143 -12.946 1.00 68.69 221 ASN A C 1
ATOM 1790 O O . ASN A 1 221 ? -10.085 -8.791 -11.850 1.00 68.69 221 ASN A O 1
ATOM 1794 N N . ILE A 1 222 ? -9.210 -8.272 -13.854 1.00 69.88 222 ILE A N 1
ATOM 1795 C CA . ILE A 1 222 ? -9.330 -6.818 -13.694 1.00 69.88 222 ILE A CA 1
ATOM 1796 C C . ILE A 1 222 ? -10.732 -6.394 -14.139 1.00 69.88 222 ILE A C 1
ATOM 1798 O O . ILE A 1 222 ? -11.084 -6.629 -15.298 1.00 69.88 222 ILE A O 1
ATOM 1802 N N . GLN A 1 223 ? -11.494 -5.774 -13.235 1.00 61.12 223 GLN A N 1
ATOM 1803 C CA . GLN A 1 223 ? -12.763 -5.099 -13.542 1.00 61.12 223 GLN A CA 1
ATOM 1804 C C . GLN A 1 223 ? -12.523 -3.743 -14.221 1.00 61.12 223 GLN A C 1
ATOM 1806 O O . GLN A 1 223 ? -11.548 -3.043 -13.856 1.00 61.12 223 GLN A O 1
#

Sequence (223 aa):
MKKKSKTWEKILQERINRHTKSTSLRNRYQADFRKRGVVKGKLLYDRVCKCLGGVIPKEFLEVGCGIGDICIWFAKQGVDTLGIDIVQEVVDIGNLRKKEESLNNLNFMHLDISKSTAPRKYSFIMCVDVLEHINNDADAVRNMALSLREGGHIYLSVPNKFSLFYIFNDPHYHVPFVALMRQKWANVIVSKLLRRNTGVDVQKLYSRSDIKHLCYSVGYNIQ

Secondary structure (DSSP, 8-state):
---STHHHHHHHHHHHHHH---HHHHHHTSTHHHHHHHHHHHHHHHHHHHHTTTPPPSEEEEET-TT-HHHHHHHHTT-EEEEEES-HHHHHHHHHHHHHTT-TTEEEEE--T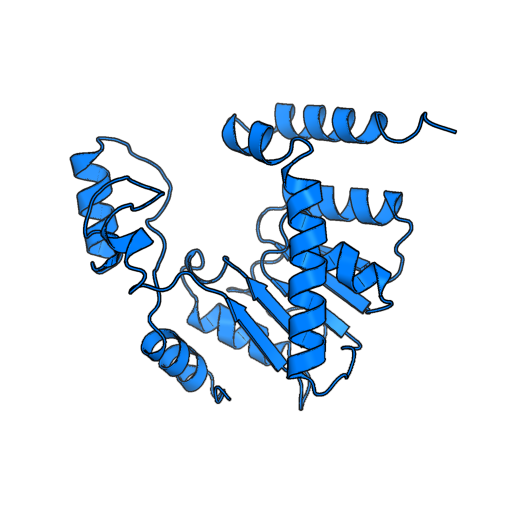TTS--SS-EEEEEEES-GGG-TTHHHHHHHHHHTEEEEEEEEEE--BTT-HHHHH--TTT--TTGGGS-HHHHHHHHHHHS-----SPPP--B-HHHHHHHHHHTT----

Radius of gyration: 18.5 Å; chains: 1; bounding box: 49×40×49 Å